Protein AF-A0A369RVW0-F1 (afdb_monomer)

Foldseek 3Di:
DCVLCVCCVPPDNCCVVDVDPSNVVVVVVVVVLLVVLLVVLVVVVVVCVVPDQDDPPDDDDPLSCCVRPVPDDSSVSSVVVSVCCVVCPPQVVVLVVLLVVQCVVPVVLVVVQVVLLCVQDPPPDDDDPVSVVSRLLSVLSSVLSCLQPPSDQKDKDFACAWDADPNDIDGHRDIDIDGSNQVCQDPVSDNPPSHRDSVVVSVPPDDDDD

Mean predicted aligned error: 9.25 Å

Solvent-accessible surface area (backbone atoms only — not comparable to full-atom values): 12677 Å² total; per-residue (Å²): 113,63,85,65,45,45,64,66,73,74,41,79,70,53,58,81,82,40,84,38,74,57,48,54,52,51,51,55,53,49,52,53,52,53,52,52,35,45,50,56,49,49,56,52,55,57,59,50,72,80,48,81,84,82,58,93,84,62,88,68,57,70,69,60,45,46,71,76,69,59,84,62,53,73,71,55,48,31,51,52,51,48,53,49,52,66,60,48,49,66,48,50,51,50,51,50,51,49,30,53,57,51,34,71,75,34,58,72,60,38,53,51,43,51,52,52,52,60,73,74,45,58,94,92,59,80,86,50,74,66,55,58,71,71,33,62,63,57,53,16,40,49,51,40,29,41,58,79,56,46,82,65,46,63,47,76,47,61,34,87,50,71,44,74,58,97,88,41,83,40,57,48,72,43,74,47,76,47,58,52,68,60,72,57,41,50,102,78,72,44,72,64,69,101,62,91,55,34,78,61,52,63,66,70,58,89,77,70,84,131

Structure (mmCIF, N/CA/C/O backbone):
data_AF-A0A369RVW0-F1
#
_entry.id   AF-A0A369RVW0-F1
#
loop_
_atom_site.group_PDB
_atom_site.id
_atom_site.type_symbol
_atom_site.label_atom_id
_atom_site.label_alt_id
_atom_site.label_comp_id
_atom_site.label_asym_id
_atom_site.label_entity_id
_atom_site.label_seq_id
_atom_site.pdbx_PDB_ins_code
_atom_site.Cartn_x
_atom_site.Cartn_y
_atom_site.Cartn_z
_atom_site.occupancy
_atom_site.B_iso_or_equiv
_atom_site.auth_seq_id
_atom_site.auth_comp_id
_atom_site.auth_asym_id
_atom_site.auth_atom_id
_atom_site.pdbx_PDB_model_num
ATOM 1 N N . MET A 1 1 ? -2.781 11.887 -12.275 1.00 52.91 1 MET A N 1
ATOM 2 C CA . MET A 1 1 ? -2.144 10.840 -13.113 1.00 52.91 1 MET A CA 1
ATOM 3 C C . MET A 1 1 ? -3.022 10.413 -14.298 1.00 52.91 1 MET A C 1
ATOM 5 O O . MET A 1 1 ? -2.560 10.533 -15.427 1.00 52.91 1 MET A O 1
ATOM 9 N N . MET A 1 2 ? -4.282 9.996 -14.081 1.00 58.28 2 MET A N 1
ATOM 10 C CA . MET A 1 2 ? -5.170 9.480 -15.146 1.00 58.28 2 MET A CA 1
ATOM 11 C C . MET A 1 2 ? -5.420 10.434 -16.324 1.00 58.28 2 MET A C 1
ATOM 13 O O . MET A 1 2 ? -5.457 9.975 -17.457 1.00 58.28 2 MET A O 1
ATOM 17 N N . GLU A 1 3 ? -5.547 11.745 -16.111 1.00 66.31 3 GLU A N 1
ATOM 18 C CA . GLU A 1 3 ? -5.761 12.687 -17.226 1.00 66.31 3 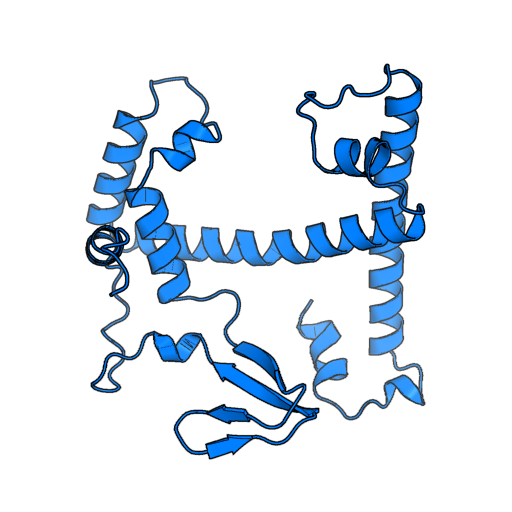GLU A CA 1
ATOM 19 C C . GLU A 1 3 ? -4.581 12.740 -18.209 1.00 66.31 3 GLU A C 1
ATOM 21 O O . GLU A 1 3 ? -4.771 12.941 -19.406 1.00 66.31 3 GLU A O 1
ATOM 26 N N . MET A 1 4 ? -3.354 12.535 -17.720 1.00 67.44 4 MET A N 1
ATOM 27 C CA . MET A 1 4 ? -2.153 12.555 -18.560 1.00 67.44 4 MET A CA 1
ATOM 28 C C . MET A 1 4 ? -1.912 11.224 -19.266 1.00 67.44 4 MET A C 1
ATOM 30 O O . MET A 1 4 ? -1.397 11.210 -20.383 1.00 67.44 4 MET A O 1
ATOM 34 N N . THR A 1 5 ? -2.266 10.114 -18.617 1.00 75.88 5 THR A N 1
ATOM 35 C CA . THR A 1 5 ? -2.017 8.766 -19.132 1.00 75.88 5 THR A CA 1
ATOM 36 C C . THR A 1 5 ? -3.175 8.225 -19.967 1.00 75.88 5 THR A C 1
ATOM 38 O O . THR A 1 5 ? -2.941 7.426 -20.868 1.00 75.88 5 THR A O 1
ATOM 41 N N . SER A 1 6 ? -4.409 8.687 -19.745 1.00 78.06 6 SER A N 1
ATOM 42 C CA . SER A 1 6 ? -5.600 8.229 -20.473 1.00 78.06 6 SER A CA 1
ATOM 43 C C . SER A 1 6 ? -5.456 8.335 -22.000 1.00 78.06 6 SER A C 1
ATOM 45 O O . SER A 1 6 ? -5.679 7.326 -22.670 1.00 78.06 6 SER A O 1
ATOM 47 N N . PRO A 1 7 ? -4.967 9.450 -22.587 1.00 79.00 7 PRO A N 1
ATOM 48 C CA . PRO A 1 7 ? -4.735 9.516 -24.031 1.00 79.00 7 PRO A CA 1
ATOM 49 C C . PRO A 1 7 ? -3.705 8.498 -24.542 1.00 79.00 7 PRO A C 1
ATOM 51 O O . PRO A 1 7 ? -3.802 8.076 -25.688 1.00 79.00 7 PRO A O 1
ATOM 54 N N . LEU A 1 8 ? -2.732 8.090 -23.718 1.00 82.81 8 LEU A N 1
ATOM 55 C CA . LEU A 1 8 ? -1.734 7.080 -24.094 1.00 82.81 8 LEU A CA 1
ATOM 56 C C . LEU A 1 8 ? -2.317 5.660 -24.099 1.00 82.81 8 LEU A C 1
ATOM 58 O O . LEU A 1 8 ? -1.876 4.836 -24.893 1.00 82.81 8 LEU A O 1
ATOM 62 N N . PHE A 1 9 ? -3.294 5.382 -23.230 1.00 76.75 9 PHE A N 1
ATOM 63 C CA . PHE A 1 9 ? -3.932 4.067 -23.117 1.00 76.75 9 PHE A CA 1
ATOM 64 C C . PHE A 1 9 ? -5.164 3.897 -24.016 1.00 76.75 9 PHE A C 1
ATOM 66 O O . PHE A 1 9 ? -5.461 2.780 -24.431 1.00 76.75 9 PHE A O 1
ATOM 73 N N . MET A 1 10 ? -5.894 4.981 -24.293 1.00 79.75 10 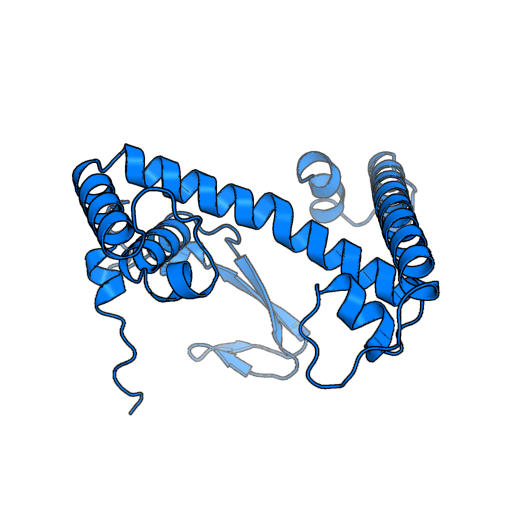MET A N 1
ATOM 74 C CA . MET A 1 10 ? -7.175 4.939 -25.009 1.00 79.75 10 MET A CA 1
ATOM 75 C C . MET A 1 10 ? -7.040 5.189 -26.513 1.00 79.75 10 MET A C 1
ATOM 77 O O . MET A 1 10 ? -7.877 4.727 -27.286 1.00 79.75 10 MET A O 1
ATOM 81 N N . LEU A 1 11 ? -6.019 5.934 -26.942 1.00 80.12 11 LEU A N 1
ATOM 82 C CA . LEU A 1 11 ? -5.761 6.160 -28.362 1.00 80.12 11 LEU A CA 1
ATOM 83 C C . LEU A 1 11 ? -4.872 5.043 -28.923 1.00 80.12 11 LEU A C 1
ATOM 85 O O . LEU A 1 11 ? -4.088 4.448 -28.177 1.00 80.12 11 LEU A O 1
ATOM 89 N N . PRO A 1 12 ? -4.924 4.782 -30.244 1.00 84.31 12 PRO A N 1
ATOM 90 C CA . PRO A 1 12 ? -3.905 3.978 -30.906 1.00 84.31 12 PRO A CA 1
ATOM 91 C C . PRO A 1 12 ? -2.498 4.467 -30.524 1.00 84.31 12 PRO A C 1
ATOM 93 O O . PRO A 1 12 ? -2.325 5.663 -30.268 1.00 84.31 12 PRO A O 1
ATOM 96 N N . PRO A 1 13 ? -1.481 3.585 -30.486 1.00 84.25 13 PRO A N 1
ATOM 97 C CA . PRO A 1 13 ? -0.173 3.882 -29.903 1.00 84.25 13 PRO A CA 1
ATOM 98 C C . PRO A 1 13 ? 0.693 4.784 -30.804 1.00 84.25 13 PRO A C 1
ATOM 100 O O . PRO A 1 13 ? 1.831 4.457 -31.135 1.00 84.25 13 PRO A O 1
ATOM 103 N N . TYR A 1 14 ? 0.173 5.952 -31.191 1.00 83.88 14 TYR A N 1
ATOM 104 C CA . TYR A 1 14 ? 0.837 6.960 -32.016 1.00 83.88 14 TYR A CA 1
ATOM 105 C C . TYR A 1 14 ? 2.157 7.423 -31.406 1.00 83.88 14 TYR A C 1
ATOM 107 O O . TYR A 1 14 ? 3.077 7.769 -32.140 1.00 83.88 14 TYR A O 1
ATOM 115 N N . TYR A 1 15 ? 2.277 7.370 -30.074 1.00 83.56 15 TYR A N 1
ATOM 116 C CA . TYR A 1 15 ? 3.511 7.679 -29.354 1.00 83.56 15 TYR A CA 1
ATOM 117 C C . TYR A 1 15 ? 4.702 6.795 -29.767 1.00 83.56 15 TYR A C 1
ATOM 119 O O . TYR A 1 15 ? 5.844 7.220 -29.610 1.00 83.56 15 TYR A O 1
ATOM 127 N N . LYS A 1 16 ? 4.456 5.599 -30.332 1.00 84.56 16 LYS A N 1
ATOM 128 C CA . LYS A 1 16 ? 5.507 4.726 -30.882 1.00 84.56 16 LYS A CA 1
ATOM 129 C C . LYS A 1 16 ? 6.140 5.286 -32.157 1.00 84.56 16 LYS A C 1
ATOM 131 O O . LYS A 1 16 ? 7.295 4.991 -32.434 1.00 84.56 16 LYS A O 1
ATOM 136 N N . TYR A 1 17 ? 5.392 6.082 -32.918 1.00 87.62 17 TYR A N 1
ATOM 137 C CA . TYR A 1 17 ? 5.835 6.640 -34.199 1.00 87.62 17 TYR A CA 1
ATOM 138 C C . TYR A 1 17 ? 6.183 8.126 -34.092 1.00 87.62 17 TYR A C 1
ATOM 140 O O . TYR A 1 17 ? 7.099 8.605 -34.752 1.00 87.62 17 TYR A O 1
ATOM 148 N N . LEU A 1 18 ? 5.468 8.865 -33.242 1.00 87.25 18 LEU A N 1
ATOM 149 C CA . LEU A 1 18 ? 5.624 10.302 -33.060 1.00 87.25 18 LEU A CA 1
ATOM 150 C C . LEU A 1 18 ? 5.738 10.614 -31.572 1.00 87.25 18 LEU A C 1
ATOM 152 O O . LEU A 1 18 ? 4.855 10.267 -30.795 1.00 87.25 18 LEU A O 1
ATOM 156 N N . LYS A 1 19 ? 6.783 11.343 -31.163 1.00 85.50 19 LYS A N 1
ATOM 157 C CA . LYS A 1 19 ? 6.938 11.808 -29.773 1.00 85.50 19 LYS A CA 1
ATOM 158 C C . LYS A 1 19 ? 5.920 12.911 -29.460 1.00 85.50 19 LYS A C 1
ATOM 160 O O . LYS A 1 19 ? 6.255 14.098 -29.460 1.00 85.50 19 LYS A O 1
ATOM 165 N N . THR A 1 20 ? 4.673 12.511 -29.221 1.00 87.81 20 THR A N 1
ATOM 166 C CA . THR A 1 20 ? 3.560 13.403 -28.879 1.00 87.81 20 THR A CA 1
ATOM 167 C C . THR A 1 20 ? 3.867 14.206 -27.613 1.00 87.81 20 THR A C 1
ATOM 169 O O . THR A 1 20 ? 4.681 13.808 -26.776 1.00 87.81 20 THR A O 1
ATOM 172 N N . LYS A 1 21 ? 3.182 15.343 -27.434 1.00 87.81 21 LYS A N 1
ATOM 173 C CA . LYS A 1 21 ? 3.284 16.153 -26.207 1.00 87.81 21 LYS A CA 1
ATOM 174 C C . LYS A 1 21 ? 2.972 15.327 -24.950 1.00 87.81 21 LYS A C 1
ATOM 176 O O . LYS A 1 21 ? 3.662 15.474 -23.947 1.00 87.81 21 LYS A O 1
ATOM 181 N N . TYR A 1 22 ? 1.971 14.445 -25.023 1.00 87.19 22 TYR A N 1
ATOM 182 C CA . TYR A 1 22 ? 1.592 13.549 -23.926 1.00 87.19 22 TYR A CA 1
ATOM 183 C C . TYR A 1 22 ? 2.703 12.556 -23.582 1.00 87.19 22 TYR A C 1
ATOM 185 O O . TYR A 1 22 ? 3.026 12.404 -22.410 1.00 87.19 22 TYR A O 1
ATOM 193 N N . TRP A 1 23 ? 3.343 11.952 -24.590 1.00 88.81 23 TRP A N 1
ATOM 194 C CA . TRP A 1 23 ? 4.467 11.039 -24.378 1.00 88.81 23 TRP A CA 1
ATOM 195 C C . TRP A 1 23 ? 5.677 11.737 -23.752 1.00 88.81 23 TRP A C 1
ATOM 197 O O . TRP A 1 23 ? 6.208 11.267 -22.755 1.00 88.81 23 TRP A O 1
ATOM 207 N N . LYS A 1 24 ? 6.076 12.903 -24.281 1.00 90.25 24 LYS A N 1
ATOM 208 C CA . LYS A 1 24 ? 7.194 13.679 -23.715 1.00 90.25 24 LYS A CA 1
ATOM 209 C C . LYS A 1 24 ? 6.945 14.054 -22.255 1.00 90.25 24 LYS A C 1
ATOM 211 O O . LYS A 1 24 ? 7.845 13.936 -21.433 1.00 90.25 24 LYS A O 1
ATOM 216 N N . ARG A 1 25 ? 5.719 14.484 -21.936 1.00 89.50 25 ARG A N 1
ATOM 217 C CA . ARG A 1 25 ? 5.324 14.798 -20.560 1.00 89.50 25 ARG A CA 1
ATOM 218 C C . ARG A 1 25 ? 5.356 13.552 -19.678 1.00 89.50 25 ARG A C 1
ATOM 220 O O . ARG A 1 25 ? 5.864 13.635 -18.575 1.00 89.50 25 ARG A O 1
ATOM 227 N N . PHE A 1 26 ? 4.851 12.418 -20.159 1.00 89.06 26 PHE A N 1
ATOM 228 C CA . PHE A 1 26 ? 4.903 11.150 -19.434 1.00 89.06 26 PHE A CA 1
ATOM 229 C C . PHE A 1 26 ? 6.342 10.742 -19.099 1.00 89.06 26 PHE A C 1
ATOM 231 O O . PHE A 1 26 ? 6.623 10.520 -17.928 1.00 89.06 26 PHE A O 1
ATOM 238 N N . CYS A 1 27 ? 7.250 10.729 -20.083 1.00 90.50 27 CYS A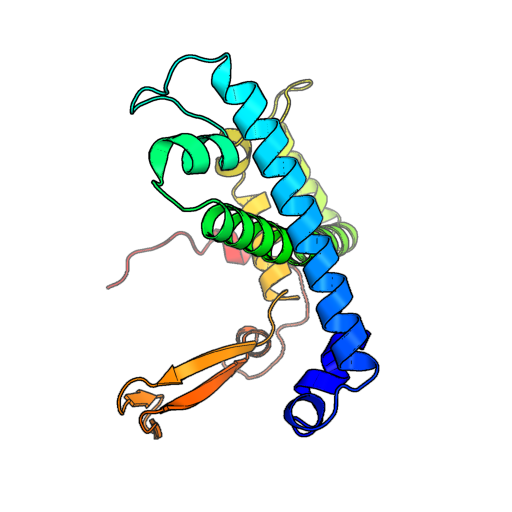 N 1
ATOM 239 C CA . CYS A 1 27 ? 8.667 10.428 -19.850 1.00 90.50 27 CYS A CA 1
ATOM 240 C C . CYS A 1 27 ? 9.283 11.379 -18.822 1.00 90.50 27 CYS A C 1
ATOM 242 O O . CYS A 1 27 ? 9.804 10.911 -17.826 1.00 90.50 27 CYS A O 1
ATOM 244 N N . SER A 1 28 ? 9.109 12.695 -18.988 1.00 93.38 28 SER A N 1
ATOM 245 C CA . SER A 1 28 ? 9.664 13.678 -18.049 1.00 93.38 28 SER A CA 1
ATOM 246 C C . SER A 1 28 ? 9.173 13.490 -16.609 1.00 93.38 28 SER A C 1
ATOM 248 O O . SER A 1 28 ? 9.929 13.741 -15.682 1.00 93.38 28 SER A O 1
ATOM 250 N N . GLN A 1 29 ? 7.923 13.065 -16.398 1.00 91.62 29 GLN A N 1
ATOM 251 C CA . GLN A 1 29 ? 7.417 12.787 -15.048 1.00 91.62 29 GLN A CA 1
ATOM 252 C C . GLN A 1 29 ? 8.026 11.510 -14.460 1.00 91.62 29 GLN A C 1
ATOM 254 O O . GLN A 1 29 ? 8.305 11.475 -13.266 1.00 91.62 29 GLN A O 1
ATOM 259 N N . TRP A 1 30 ? 8.238 10.483 -15.286 1.00 92.12 30 TRP A N 1
ATOM 260 C CA . TRP A 1 30 ? 8.962 9.284 -14.867 1.00 92.12 30 TRP A CA 1
ATOM 261 C C . TRP A 1 30 ? 10.420 9.591 -14.546 1.00 92.12 30 TRP A C 1
ATOM 263 O O . TRP A 1 30 ? 10.888 9.150 -13.505 1.00 92.12 30 TRP A O 1
ATOM 273 N N . ASP A 1 31 ? 11.098 10.388 -15.373 1.00 94.50 31 ASP A N 1
ATOM 274 C CA . ASP A 1 31 ? 12.479 10.814 -15.135 1.00 94.50 31 ASP A CA 1
ATOM 275 C C . ASP A 1 31 ? 12.592 11.484 -13.756 1.00 94.50 31 ASP A C 1
ATOM 277 O O . ASP A 1 31 ? 13.390 11.054 -12.932 1.00 94.50 31 ASP A O 1
ATOM 281 N N . THR A 1 32 ? 11.694 12.428 -13.438 1.00 94.31 32 THR A N 1
ATOM 282 C CA . THR A 1 32 ? 11.637 13.059 -12.108 1.00 94.31 32 THR A CA 1
ATOM 283 C C . THR A 1 32 ? 11.398 12.052 -10.977 1.00 94.31 32 THR A C 1
ATOM 285 O O . THR A 1 32 ? 12.018 12.160 -9.923 1.00 94.31 32 THR A O 1
ATOM 288 N N . MET A 1 33 ? 10.510 11.067 -11.159 1.00 93.38 33 MET A N 1
ATOM 289 C CA . ME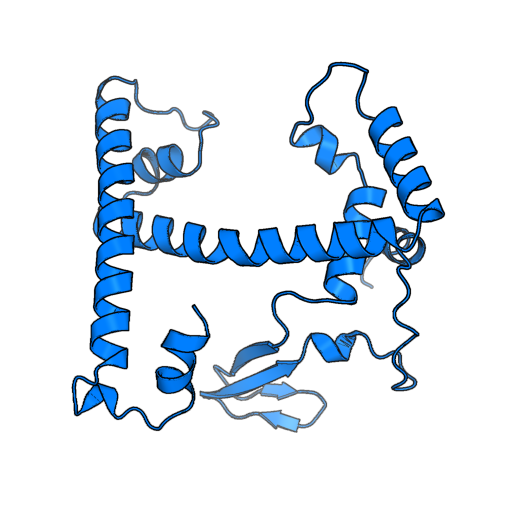T A 1 33 ? 10.280 10.033 -10.139 1.00 93.38 33 MET A CA 1
ATOM 290 C C . MET A 1 33 ? 11.542 9.204 -9.894 1.00 93.38 33 MET A C 1
ATOM 292 O O . MET A 1 33 ? 11.934 9.023 -8.746 1.00 93.38 33 MET A O 1
ATOM 296 N N . PHE A 1 34 ? 12.197 8.735 -10.958 1.00 94.62 34 PHE A N 1
ATOM 297 C CA . PHE A 1 34 ? 13.430 7.957 -10.851 1.00 94.62 34 PHE A CA 1
ATOM 298 C C . PHE A 1 34 ? 14.591 8.778 -10.275 1.00 94.62 34 PHE A C 1
ATOM 300 O O . PHE A 1 34 ? 15.395 8.225 -9.528 1.00 94.62 34 PHE A O 1
ATOM 307 N N . GLU A 1 35 ? 14.680 10.074 -10.579 1.00 95.62 35 GLU A N 1
ATOM 308 C CA . GLU A 1 35 ? 15.665 10.982 -9.980 1.00 95.62 35 GLU A CA 1
ATOM 309 C C . GLU A 1 35 ? 15.482 11.082 -8.461 1.00 95.62 35 GLU A C 1
ATOM 311 O O . GLU A 1 35 ? 16.440 10.856 -7.722 1.00 95.62 35 GLU A O 1
ATOM 316 N N . ILE A 1 36 ? 14.249 11.312 -7.994 1.00 94.62 36 ILE A N 1
ATOM 317 C CA . ILE A 1 36 ? 13.920 11.361 -6.559 1.00 94.62 36 ILE A CA 1
ATOM 318 C C . ILE A 1 36 ? 14.221 10.018 -5.883 1.00 94.62 36 ILE A C 1
ATOM 320 O O . ILE A 1 36 ? 14.813 9.977 -4.807 1.00 94.62 36 ILE A O 1
ATOM 324 N N . GLY A 1 37 ? 13.844 8.900 -6.509 1.00 94.81 37 GLY A N 1
ATOM 325 C CA . GLY A 1 37 ? 14.131 7.571 -5.966 1.00 94.81 37 GLY A CA 1
ATOM 326 C C . GLY A 1 37 ? 15.632 7.297 -5.839 1.00 94.81 37 GLY A C 1
ATOM 327 O O . GLY A 1 37 ? 16.073 6.759 -4.823 1.00 94.81 37 GLY A O 1
ATOM 328 N N . MET A 1 38 ? 16.438 7.733 -6.818 1.00 95.00 38 MET A N 1
ATOM 329 C CA . MET A 1 38 ? 17.899 7.645 -6.729 1.00 95.00 38 MET A CA 1
ATOM 330 C C . MET A 1 38 ? 18.472 8.503 -5.603 1.00 95.00 38 MET A C 1
ATOM 332 O O . MET A 1 38 ? 19.426 8.071 -4.961 1.00 95.00 38 MET A O 1
ATOM 336 N N . GLU A 1 39 ? 17.946 9.708 -5.387 1.00 95.38 39 GLU A N 1
ATOM 337 C CA . GLU A 1 39 ? 18.382 10.596 -4.304 1.00 95.38 39 GLU A CA 1
ATOM 338 C C . GLU A 1 39 ? 18.166 9.929 -2.940 1.00 95.38 39 GLU A C 1
ATOM 340 O O . GLU A 1 39 ? 19.128 9.743 -2.198 1.00 95.38 39 GLU A O 1
ATOM 345 N N . ILE A 1 40 ? 16.957 9.416 -2.689 1.00 94.56 40 ILE A N 1
ATOM 346 C CA . ILE A 1 40 ? 16.609 8.691 -1.455 1.00 94.56 40 ILE A CA 1
ATOM 347 C C . ILE A 1 40 ? 17.520 7.472 -1.239 1.00 94.56 40 ILE A C 1
ATOM 349 O O . ILE A 1 40 ? 17.986 7.217 -0.127 1.00 94.56 40 ILE A O 1
ATOM 353 N N . ILE A 1 41 ? 17.785 6.697 -2.297 1.00 94.44 41 ILE A N 1
ATOM 354 C CA . ILE A 1 41 ? 18.665 5.523 -2.209 1.00 94.44 41 ILE A CA 1
ATOM 355 C C . ILE A 1 41 ? 20.092 5.934 -1.860 1.00 94.44 41 ILE A C 1
ATOM 357 O O . ILE A 1 41 ? 20.709 5.289 -1.017 1.00 94.44 41 ILE A O 1
ATOM 361 N N . ARG A 1 42 ? 20.619 6.990 -2.489 1.00 94.31 42 ARG A N 1
ATOM 362 C CA . ARG A 1 42 ? 21.983 7.471 -2.237 1.00 94.31 42 ARG A CA 1
ATOM 363 C C . ARG A 1 42 ? 22.145 7.967 -0.809 1.00 94.31 42 ARG A C 1
ATOM 365 O O . ARG A 1 42 ? 23.088 7.543 -0.149 1.00 94.31 42 ARG A O 1
ATOM 372 N N . GLU A 1 43 ? 21.211 8.786 -0.329 1.00 93.88 43 GLU A N 1
ATOM 373 C CA . GLU A 1 43 ? 21.195 9.257 1.059 1.00 93.88 43 GLU A CA 1
ATOM 374 C C . GLU A 1 43 ? 21.213 8.071 2.027 1.00 93.88 43 GLU A C 1
ATOM 376 O O . GLU A 1 43 ? 22.079 7.978 2.899 1.00 93.88 43 GLU A O 1
ATOM 381 N N . ARG A 1 44 ? 20.335 7.083 1.809 1.00 93.06 44 ARG A N 1
ATOM 382 C CA . ARG A 1 44 ? 20.291 5.896 2.666 1.00 93.06 44 ARG A CA 1
ATOM 383 C C . ARG A 1 44 ? 21.567 5.056 2.568 1.00 93.06 44 ARG A C 1
ATOM 385 O O . ARG A 1 44 ? 22.068 4.591 3.586 1.00 93.06 44 ARG A O 1
ATOM 392 N N . GLN A 1 45 ? 22.127 4.852 1.378 1.00 92.00 45 GLN A N 1
ATOM 393 C CA . GLN A 1 45 ? 23.398 4.137 1.210 1.00 92.00 45 GLN A CA 1
ATOM 394 C C . GLN A 1 45 ? 24.550 4.843 1.939 1.00 92.00 45 GLN A C 1
ATOM 396 O O . GLN A 1 45 ? 25.426 4.173 2.486 1.00 92.00 45 GLN A O 1
ATOM 401 N N . GLU A 1 46 ? 24.569 6.175 1.957 1.00 92.81 46 GLU A N 1
ATOM 402 C CA . GLU A 1 46 ? 25.566 6.956 2.690 1.00 92.81 46 GLU A CA 1
ATOM 403 C C . GLU A 1 46 ? 25.426 6.799 4.204 1.00 92.81 46 GLU A C 1
ATOM 405 O O . GLU A 1 46 ? 26.428 6.533 4.870 1.00 92.81 46 GLU A O 1
ATOM 410 N N . GLU A 1 47 ? 24.205 6.857 4.738 1.00 90.94 47 GLU A N 1
ATOM 411 C CA . GLU A 1 47 ? 23.926 6.587 6.155 1.00 90.94 47 GLU A CA 1
ATOM 412 C C . GLU A 1 47 ? 24.413 5.187 6.562 1.00 90.94 47 GLU A C 1
ATOM 414 O O . GLU A 1 47 ? 25.106 5.017 7.572 1.00 90.94 47 GLU A O 1
ATOM 419 N N . LEU A 1 48 ? 24.121 4.180 5.733 1.00 90.44 48 LEU A N 1
ATOM 420 C CA . LEU A 1 48 ? 24.453 2.783 6.009 1.00 90.44 48 LEU A CA 1
ATOM 421 C C . LEU A 1 48 ? 25.960 2.487 5.992 1.00 90.44 48 LEU A C 1
ATOM 423 O O . LEU A 1 48 ? 26.381 1.548 6.661 1.00 90.44 48 LEU A O 1
ATOM 427 N N . LYS A 1 49 ? 26.796 3.289 5.314 1.00 88.75 49 LYS A N 1
ATOM 428 C CA . LYS A 1 49 ? 28.269 3.125 5.359 1.00 88.75 49 LYS A CA 1
ATOM 429 C C . LYS A 1 49 ? 28.842 3.306 6.766 1.00 88.75 49 LYS A C 1
ATOM 431 O O . LYS A 1 49 ? 29.915 2.782 7.055 1.00 88.75 49 LYS A O 1
ATOM 436 N N . SER A 1 50 ? 28.160 4.078 7.613 1.00 86.81 50 SER A N 1
ATOM 437 C CA . SER A 1 50 ? 28.582 4.353 8.992 1.00 86.81 50 SER A CA 1
ATOM 438 C C . SER A 1 50 ? 28.081 3.317 10.005 1.00 86.81 50 SER A C 1
ATOM 440 O O . SER A 1 50 ? 28.505 3.331 11.162 1.00 86.81 50 SER A O 1
ATOM 442 N N . LEU A 1 51 ? 27.199 2.409 9.578 1.00 84.31 51 LEU A N 1
ATOM 443 C CA . LEU A 1 51 ? 26.540 1.425 10.426 1.00 84.31 51 LEU A CA 1
ATOM 444 C C . LEU A 1 51 ? 27.124 0.020 10.206 1.00 84.31 51 LEU A C 1
ATOM 446 O O . LEU A 1 51 ? 27.633 -0.286 9.126 1.00 84.31 51 LEU A O 1
ATOM 450 N N . PRO A 1 52 ? 27.079 -0.856 11.225 1.00 83.62 52 PRO A N 1
ATOM 451 C CA . PRO A 1 52 ? 27.487 -2.243 11.057 1.00 83.62 52 PRO A CA 1
ATOM 452 C C . PRO A 1 52 ? 26.564 -2.968 10.069 1.00 83.62 52 PRO A C 1
ATOM 454 O O . PRO A 1 52 ? 25.382 -2.643 9.945 1.00 83.62 52 PRO A O 1
ATOM 457 N N . ALA A 1 53 ? 27.108 -3.985 9.400 1.00 82.69 53 ALA A N 1
ATOM 458 C CA . ALA A 1 53 ? 26.316 -4.880 8.565 1.00 82.69 53 ALA A CA 1
ATOM 459 C C . ALA A 1 53 ? 25.225 -5.569 9.396 1.00 82.69 53 ALA A C 1
ATOM 461 O O . ALA A 1 53 ? 25.470 -5.977 10.538 1.00 82.69 53 ALA A O 1
ATOM 462 N N . LEU A 1 54 ? 24.038 -5.714 8.808 1.00 84.12 54 LEU A N 1
ATOM 463 C CA . LEU A 1 54 ? 22.912 -6.371 9.462 1.00 84.12 54 LEU A CA 1
ATOM 464 C C . LEU A 1 54 ? 23.179 -7.852 9.706 1.00 84.12 54 LEU A C 1
ATOM 466 O O . LEU A 1 54 ? 23.712 -8.565 8.853 1.00 84.12 54 LEU A O 1
ATOM 470 N N . LYS A 1 55 ? 22.725 -8.325 10.862 1.00 84.06 55 LYS A N 1
ATOM 471 C CA . LYS A 1 55 ? 22.579 -9.750 11.156 1.00 84.06 55 LYS A CA 1
ATOM 472 C C . LYS A 1 55 ? 21.281 -10.268 10.547 1.00 84.06 55 LYS A C 1
ATOM 474 O O . LYS A 1 55 ? 20.387 -9.496 10.203 1.00 84.06 55 LYS A O 1
ATOM 479 N N . GLU A 1 56 ? 21.170 -11.584 10.418 1.00 75.50 56 GLU A N 1
ATOM 480 C CA . GLU A 1 56 ? 20.016 -12.246 9.793 1.00 75.50 56 GLU A CA 1
ATOM 481 C C . GLU A 1 56 ? 18.693 -11.952 10.531 1.00 75.50 56 GLU A C 1
ATOM 483 O O . GLU A 1 56 ? 17.674 -11.715 9.889 1.00 75.50 56 GLU A O 1
ATOM 488 N N . ASP A 1 57 ? 18.735 -11.828 11.862 1.00 81.88 57 ASP A N 1
ATOM 489 C CA . ASP A 1 57 ? 17.555 -11.586 12.709 1.00 81.88 57 ASP A CA 1
ATOM 490 C C . ASP A 1 57 ? 17.187 -10.101 12.895 1.00 81.88 57 ASP A C 1
ATOM 492 O O . ASP A 1 57 ? 16.185 -9.781 13.544 1.00 81.88 57 ASP A O 1
ATOM 496 N N . ASP A 1 58 ? 17.979 -9.172 12.348 1.00 85.06 58 ASP A N 1
ATOM 497 C CA . ASP A 1 58 ? 17.727 -7.744 12.538 1.00 85.06 58 ASP A CA 1
ATOM 498 C C . ASP A 1 58 ? 16.460 -7.320 11.777 1.00 85.06 58 ASP A C 1
ATOM 500 O O . ASP A 1 58 ? 16.340 -7.514 10.561 1.00 85.06 58 ASP A O 1
ATOM 504 N N . LYS A 1 59 ? 15.510 -6.713 12.500 1.00 84.62 59 LYS A N 1
ATOM 505 C CA . LYS A 1 59 ? 14.311 -6.091 11.925 1.00 84.62 59 LYS A CA 1
ATOM 506 C C . LYS A 1 59 ? 14.616 -4.639 11.580 1.00 84.62 59 LYS A C 1
ATOM 508 O O . LYS A 1 59 ? 14.809 -3.819 12.473 1.00 84.62 59 LYS A O 1
ATOM 513 N N . VAL A 1 60 ? 14.620 -4.330 10.291 1.00 89.00 60 VAL A N 1
ATOM 514 C CA . VAL A 1 60 ? 14.877 -2.989 9.755 1.00 89.00 60 VAL A CA 1
ATOM 515 C C . VAL A 1 60 ? 13.760 -2.551 8.819 1.00 89.00 60 VAL A C 1
ATOM 517 O O . VAL A 1 60 ? 12.880 -3.338 8.468 1.00 89.00 60 VAL A O 1
ATOM 520 N N . ASP A 1 61 ? 13.779 -1.280 8.425 1.00 89.69 61 ASP A N 1
ATOM 521 C CA . ASP A 1 61 ? 12.880 -0.793 7.389 1.00 89.69 61 ASP A CA 1
ATOM 522 C C . ASP A 1 61 ? 13.170 -1.451 6.031 1.00 89.69 61 ASP A C 1
ATOM 524 O O . ASP A 1 61 ? 14.271 -1.936 5.760 1.00 89.69 61 ASP A O 1
ATOM 528 N N . PHE A 1 62 ? 12.158 -1.433 5.164 1.00 90.31 62 PHE A N 1
ATOM 529 C CA . PHE A 1 62 ? 12.197 -2.078 3.856 1.00 90.31 62 PHE A CA 1
ATOM 530 C C . PHE A 1 62 ? 13.382 -1.630 2.991 1.00 90.31 62 PHE A C 1
ATOM 532 O O . PHE A 1 62 ? 14.013 -2.470 2.359 1.00 90.31 62 PHE A O 1
ATOM 539 N N . LEU A 1 63 ? 13.694 -0.328 2.954 1.00 91.50 63 LEU A N 1
ATOM 540 C CA . LEU A 1 63 ? 14.751 0.195 2.087 1.00 91.50 63 LEU A CA 1
ATOM 541 C C . LEU A 1 63 ? 16.128 -0.281 2.565 1.00 91.50 63 LEU A C 1
ATOM 543 O O . LEU A 1 63 ? 16.957 -0.712 1.765 1.00 91.50 63 LEU A O 1
ATOM 547 N N . THR A 1 64 ? 16.348 -0.254 3.876 1.00 91.69 64 THR A N 1
ATOM 548 C CA . THR A 1 64 ? 17.570 -0.772 4.494 1.00 91.69 64 THR A CA 1
ATOM 549 C C . THR A 1 64 ? 17.737 -2.276 4.251 1.00 91.69 64 THR A C 1
ATOM 551 O O . THR A 1 64 ? 18.833 -2.721 3.897 1.00 91.69 64 THR A O 1
ATOM 554 N N . ASP A 1 65 ? 16.653 -3.048 4.376 1.00 90.38 65 ASP A N 1
ATOM 555 C CA . ASP A 1 65 ? 16.645 -4.492 4.118 1.00 90.38 65 ASP A CA 1
ATOM 556 C C . ASP A 1 65 ? 17.067 -4.812 2.678 1.00 90.38 65 ASP A C 1
ATOM 558 O O . ASP A 1 65 ? 18.005 -5.582 2.452 1.00 90.38 65 ASP A O 1
ATOM 562 N N . ILE A 1 66 ? 16.443 -4.159 1.690 1.00 91.31 66 ILE A N 1
ATOM 563 C CA . ILE A 1 66 ? 16.769 -4.414 0.284 1.00 91.31 66 ILE A CA 1
ATOM 564 C C . ILE A 1 66 ? 18.188 -3.950 -0.061 1.00 91.31 66 ILE A C 1
ATOM 566 O O . ILE A 1 66 ? 18.889 -4.671 -0.769 1.00 91.31 66 ILE A O 1
ATOM 570 N N . ILE A 1 67 ? 18.668 -2.818 0.461 1.00 91.12 67 ILE A N 1
ATOM 571 C CA . ILE A 1 67 ? 20.027 -2.340 0.162 1.00 91.12 67 ILE A CA 1
ATOM 572 C C . ILE A 1 67 ? 21.081 -3.338 0.655 1.00 91.12 67 ILE A C 1
ATOM 574 O O . ILE A 1 67 ? 22.026 -3.628 -0.075 1.00 91.12 67 ILE A O 1
ATOM 578 N N . GLN A 1 68 ? 20.928 -3.879 1.868 1.00 87.75 68 GLN A N 1
ATOM 579 C CA . GLN A 1 68 ? 21.952 -4.750 2.451 1.00 87.75 68 GLN A CA 1
ATOM 580 C C . GLN A 1 68 ? 21.811 -6.229 2.070 1.00 87.75 68 GLN A C 1
ATOM 582 O O . GLN A 1 68 ? 22.823 -6.922 1.992 1.00 87.75 68 GLN A O 1
ATOM 587 N N . ARG A 1 69 ? 20.587 -6.733 1.848 1.00 87.19 69 ARG A N 1
ATOM 588 C CA . ARG A 1 69 ? 20.339 -8.180 1.687 1.00 87.19 69 ARG A CA 1
ATOM 589 C C . ARG A 1 69 ? 19.993 -8.619 0.264 1.00 87.19 69 ARG A C 1
ATOM 591 O O . ARG A 1 69 ? 20.188 -9.786 -0.065 1.00 87.19 69 ARG A O 1
ATOM 598 N N . SER A 1 70 ? 19.476 -7.737 -0.597 1.00 79.44 70 SER A N 1
ATOM 599 C CA . SER A 1 70 ? 18.842 -8.1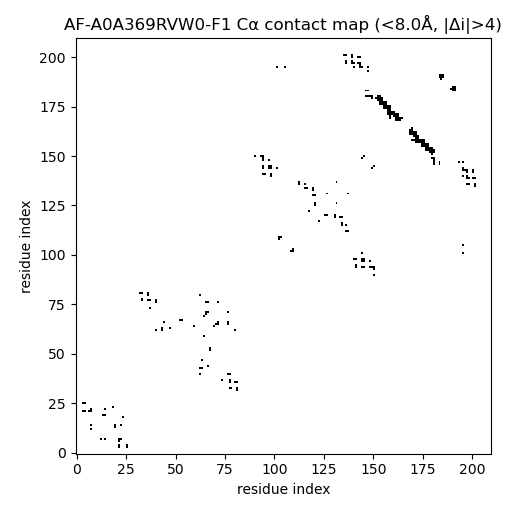81 -1.854 1.00 79.44 70 SER A CA 1
ATOM 600 C C . SER A 1 70 ? 19.775 -8.307 -3.071 1.00 79.44 70 SER A C 1
ATOM 602 O O . SER A 1 70 ? 19.319 -8.751 -4.125 1.00 79.44 70 SER A O 1
ATOM 604 N N . ASN A 1 71 ? 21.074 -7.981 -2.946 1.00 85.12 71 ASN A N 1
ATOM 605 C CA . ASN A 1 71 ? 22.068 -8.023 -4.039 1.00 85.12 71 ASN A CA 1
ATOM 606 C C . ASN A 1 71 ? 21.534 -7.447 -5.373 1.00 85.12 71 ASN A C 1
ATOM 608 O O . ASN A 1 71 ? 21.797 -7.973 -6.459 1.00 85.12 71 ASN A O 1
ATOM 612 N N . LEU A 1 72 ? 20.733 -6.382 -5.294 1.00 90.06 72 LEU A N 1
ATOM 613 C CA . LEU A 1 72 ? 20.153 -5.702 -6.448 1.00 90.06 72 LEU A CA 1
ATOM 614 C C . LEU A 1 72 ? 21.106 -4.618 -6.965 1.00 90.06 72 LEU A C 1
ATOM 616 O O . LEU A 1 72 ? 21.827 -3.992 -6.194 1.00 90.06 72 LEU A O 1
ATOM 620 N N . SER A 1 73 ? 21.088 -4.372 -8.278 1.00 92.75 73 SER A N 1
ATOM 621 C CA . SER A 1 73 ? 21.729 -3.180 -8.840 1.00 92.75 73 SER A CA 1
ATOM 622 C C . SER A 1 73 ? 20.982 -1.918 -8.406 1.00 92.75 73 SER A C 1
ATOM 624 O O . SER A 1 73 ? 19.776 -1.973 -8.161 1.00 92.75 73 SER A O 1
ATOM 626 N N . ASP A 1 74 ? 21.664 -0.771 -8.397 1.00 90.50 74 ASP A N 1
ATOM 627 C CA . ASP A 1 74 ? 21.049 0.525 -8.073 1.00 90.50 74 ASP A CA 1
ATOM 628 C C . ASP A 1 74 ? 19.802 0.816 -8.930 1.00 90.50 74 ASP A C 1
ATOM 630 O O . ASP A 1 74 ? 18.784 1.280 -8.424 1.00 90.50 74 ASP A O 1
ATOM 634 N N . GLU A 1 75 ? 19.832 0.461 -10.219 1.00 91.56 75 GLU A N 1
ATOM 635 C CA . GLU A 1 75 ? 18.682 0.591 -11.125 1.00 91.56 75 GLU A CA 1
ATOM 636 C C . GLU A 1 75 ? 17.480 -0.255 -10.670 1.00 91.56 75 GLU A C 1
ATOM 638 O O . GLU A 1 75 ? 16.337 0.211 -10.682 1.00 91.56 75 GLU A O 1
ATOM 643 N N . ARG A 1 76 ? 17.723 -1.500 -10.239 1.00 93.12 76 ARG A N 1
ATOM 644 C CA . ARG A 1 76 ? 16.660 -2.392 -9.757 1.00 93.12 76 ARG A CA 1
ATOM 645 C C . ARG A 1 76 ? 16.152 -1.977 -8.383 1.00 93.12 76 ARG A C 1
ATOM 647 O O . ARG A 1 76 ? 14.948 -2.084 -8.152 1.00 93.12 76 ARG A O 1
ATOM 654 N N . LEU A 1 77 ? 17.026 -1.491 -7.501 1.00 93.94 77 LEU A N 1
ATOM 655 C CA . LEU A 1 77 ? 16.634 -0.898 -6.220 1.00 93.94 77 LEU A CA 1
ATOM 656 C C . LEU A 1 77 ? 15.701 0.291 -6.452 1.00 93.94 77 LEU A C 1
ATOM 658 O O . LEU A 1 77 ? 14.609 0.328 -5.888 1.00 93.94 77 LEU A O 1
ATOM 662 N N . ASN A 1 78 ? 16.083 1.203 -7.348 1.00 94.44 78 ASN A N 1
ATOM 663 C CA . ASN A 1 78 ? 15.281 2.376 -7.674 1.00 94.44 78 ASN A CA 1
ATOM 664 C C . ASN A 1 78 ? 13.938 2.003 -8.300 1.00 94.44 78 ASN A C 1
ATOM 666 O O . ASN A 1 78 ? 12.893 2.460 -7.848 1.00 94.44 78 ASN A O 1
ATOM 670 N N . THR A 1 79 ? 13.940 1.092 -9.275 1.00 94.12 79 THR A N 1
ATOM 671 C CA . THR A 1 79 ? 12.695 0.594 -9.877 1.00 94.12 79 THR A CA 1
ATOM 672 C C . THR A 1 79 ? 11.769 -0.012 -8.820 1.00 94.12 79 THR A C 1
ATOM 674 O O . THR A 1 79 ? 10.592 0.331 -8.776 1.00 94.12 79 THR A O 1
ATOM 677 N N . THR A 1 80 ? 12.303 -0.837 -7.914 1.00 93.62 80 THR A N 1
ATOM 678 C CA . THR A 1 80 ? 11.524 -1.462 -6.832 1.00 93.62 80 THR A CA 1
ATOM 679 C C . THR A 1 80 ? 10.939 -0.418 -5.875 1.00 93.62 80 THR A C 1
ATOM 681 O O . THR A 1 80 ? 9.770 -0.506 -5.499 1.00 93.62 80 THR A O 1
ATOM 684 N N . LEU A 1 81 ? 11.729 0.593 -5.498 1.00 93.00 81 LEU A N 1
ATOM 685 C CA . LEU A 1 81 ? 11.286 1.684 -4.631 1.00 93.00 81 LEU A CA 1
ATOM 686 C C . LEU A 1 81 ? 10.157 2.495 -5.282 1.00 93.00 81 LEU A C 1
ATOM 688 O O . LEU A 1 81 ? 9.117 2.720 -4.661 1.00 93.00 81 LEU A O 1
ATOM 692 N N . ILE A 1 82 ? 10.331 2.893 -6.543 1.00 93.38 82 ILE A N 1
ATOM 693 C CA . ILE A 1 82 ? 9.335 3.677 -7.279 1.00 93.38 82 ILE A CA 1
ATOM 694 C C . ILE A 1 82 ? 8.051 2.877 -7.510 1.00 93.38 82 ILE A C 1
ATOM 696 O O . ILE A 1 82 ? 6.962 3.417 -7.315 1.00 93.38 82 ILE A O 1
ATOM 700 N N . GLU A 1 83 ? 8.144 1.591 -7.853 1.00 91.62 83 GLU A N 1
ATOM 701 C CA . GLU A 1 83 ? 6.974 0.714 -7.975 1.00 91.62 83 GLU A CA 1
ATOM 702 C C . GLU A 1 83 ? 6.185 0.625 -6.663 1.00 91.62 83 GLU A C 1
ATOM 704 O O . GLU A 1 83 ? 4.955 0.737 -6.675 1.00 91.62 83 GLU A O 1
ATOM 709 N N . LEU A 1 84 ? 6.877 0.492 -5.525 1.00 92.12 84 LEU A N 1
ATOM 710 C CA . LEU A 1 84 ? 6.244 0.481 -4.209 1.00 92.12 84 LEU A CA 1
ATOM 711 C C . LEU A 1 84 ? 5.543 1.814 -3.909 1.00 92.12 84 LEU A C 1
ATOM 713 O O . LEU A 1 84 ? 4.380 1.817 -3.500 1.00 92.12 84 LEU A O 1
ATOM 717 N N . MET A 1 85 ? 6.212 2.948 -4.141 1.00 90.12 85 MET A N 1
ATOM 718 C CA . MET A 1 85 ? 5.649 4.281 -3.886 1.00 90.12 85 MET A CA 1
ATOM 719 C C . MET A 1 85 ? 4.413 4.561 -4.748 1.00 90.12 85 MET A C 1
ATOM 721 O O . MET A 1 85 ? 3.385 5.018 -4.238 1.00 90.12 85 MET A O 1
ATOM 725 N N . LEU A 1 86 ? 4.488 4.242 -6.044 1.00 89.00 86 LEU A N 1
ATOM 726 C CA . LEU A 1 86 ? 3.370 4.376 -6.978 1.00 89.00 86 LEU A CA 1
ATOM 727 C C . LEU A 1 86 ? 2.196 3.479 -6.584 1.00 89.00 86 LEU A C 1
ATOM 729 O O . LEU A 1 86 ? 1.041 3.900 -6.650 1.00 89.00 86 LEU A O 1
ATOM 733 N N . GLY A 1 87 ? 2.488 2.248 -6.162 1.00 89.56 87 GLY A N 1
ATOM 734 C CA . GLY A 1 87 ? 1.479 1.289 -5.737 1.00 89.56 87 GLY A CA 1
ATOM 735 C C . GLY A 1 87 ? 0.794 1.665 -4.425 1.00 89.56 87 GLY A C 1
ATOM 736 O O . GLY A 1 87 ? -0.391 1.378 -4.278 1.00 89.56 87 GLY A O 1
ATOM 737 N N . ALA A 1 88 ? 1.502 2.302 -3.487 1.00 90.31 88 ALA A N 1
ATOM 738 C CA . ALA A 1 88 ? 1.026 2.522 -2.120 1.00 90.31 88 ALA A CA 1
ATOM 739 C C . ALA A 1 88 ? 0.269 3.842 -1.905 1.00 90.31 88 ALA A C 1
ATOM 741 O O . ALA A 1 88 ? -0.610 3.889 -1.043 1.00 90.31 88 ALA A O 1
ATOM 742 N N . SER A 1 89 ? 0.590 4.900 -2.657 1.00 88.62 89 SER A N 1
ATOM 743 C CA . SER A 1 89 ? 0.101 6.259 -2.376 1.00 88.62 89 SER A CA 1
ATOM 744 C C . SER A 1 89 ? -1.409 6.419 -2.611 1.00 88.62 89 SER A C 1
ATOM 746 O O . SER A 1 89 ? -2.205 6.424 -1.666 1.00 88.62 89 SER A O 1
ATOM 748 N N . ASP A 1 90 ? -1.836 6.494 -3.875 1.00 88.56 90 ASP A N 1
ATOM 749 C CA . ASP A 1 90 ? -3.235 6.759 -4.226 1.00 88.56 90 ASP A CA 1
ATOM 750 C C . ASP A 1 90 ? -4.178 5.633 -3.769 1.00 88.56 90 ASP A C 1
ATOM 752 O O . ASP A 1 90 ? -5.332 5.877 -3.404 1.00 88.56 90 ASP A O 1
ATOM 756 N N . THR A 1 91 ? -3.696 4.385 -3.763 1.00 92.38 91 THR A N 1
ATOM 757 C CA . THR A 1 91 ? -4.512 3.210 -3.430 1.00 92.38 91 THR A CA 1
ATOM 758 C C . THR A 1 91 ? -4.912 3.187 -1.954 1.00 92.38 91 THR A C 1
ATOM 760 O O . THR A 1 91 ? -6.093 3.010 -1.623 1.00 92.38 91 THR A O 1
ATOM 763 N N . THR A 1 92 ? -3.948 3.421 -1.062 1.00 94.56 92 THR A N 1
ATOM 764 C CA . THR A 1 92 ? -4.169 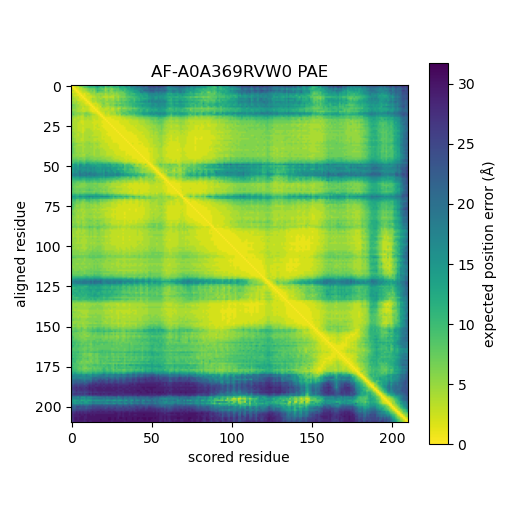3.451 0.385 1.00 94.56 92 THR A CA 1
ATOM 765 C C . THR A 1 92 ? -4.974 4.684 0.767 1.00 94.56 92 THR A C 1
ATOM 767 O O . THR A 1 92 ? -5.958 4.561 1.500 1.00 94.56 92 THR A O 1
ATOM 770 N N . ALA A 1 93 ? -4.635 5.850 0.202 1.00 94.62 93 ALA A N 1
ATOM 771 C CA . ALA A 1 93 ? -5.374 7.088 0.431 1.00 94.62 93 ALA A CA 1
ATOM 772 C C . ALA A 1 93 ? -6.860 6.924 0.080 1.00 94.62 93 ALA A C 1
ATOM 774 O O . ALA A 1 93 ? -7.721 7.181 0.922 1.00 94.62 93 ALA A O 1
ATOM 775 N N . ASN A 1 94 ? -7.176 6.393 -1.107 1.00 92.00 94 ASN A N 1
ATOM 776 C CA . ASN A 1 94 ? -8.560 6.170 -1.524 1.00 92.00 94 ASN A CA 1
ATOM 777 C C . ASN A 1 94 ? -9.300 5.188 -0.594 1.00 92.00 94 ASN A C 1
ATOM 779 O O . ASN A 1 94 ? -10.456 5.424 -0.237 1.00 92.00 94 ASN A O 1
ATOM 783 N N . THR A 1 95 ? -8.636 4.115 -0.152 1.00 94.38 95 THR A N 1
ATOM 784 C CA . THR A 1 95 ? -9.221 3.145 0.794 1.00 94.38 95 THR A CA 1
ATOM 785 C C . THR A 1 95 ? -9.580 3.803 2.127 1.00 94.38 95 THR A C 1
ATOM 787 O O . THR A 1 95 ? -10.689 3.614 2.641 1.00 94.38 95 THR A O 1
ATOM 790 N N . ILE A 1 96 ? -8.668 4.610 2.676 1.00 96.00 96 ILE A N 1
ATOM 791 C CA . ILE A 1 96 ? -8.887 5.352 3.922 1.00 96.00 96 ILE A CA 1
ATOM 792 C C . ILE A 1 96 ? -10.035 6.348 3.741 1.00 96.00 96 ILE A C 1
ATOM 794 O O . ILE A 1 96 ? -10.960 6.368 4.555 1.00 96.00 96 ILE A O 1
ATOM 798 N N . THR A 1 97 ? -10.029 7.124 2.654 1.00 96.31 97 THR A N 1
ATOM 799 C CA . THR A 1 97 ? -11.073 8.110 2.355 1.00 96.31 97 THR A CA 1
ATOM 800 C C . THR A 1 97 ? -12.462 7.473 2.333 1.00 96.31 97 THR A C 1
ATOM 802 O O . THR A 1 97 ? -13.357 7.940 3.040 1.00 96.31 97 THR A O 1
ATOM 805 N N . TRP A 1 98 ? -12.656 6.377 1.594 1.00 93.81 98 TRP A N 1
ATOM 806 C CA . TRP A 1 98 ? -13.958 5.701 1.542 1.00 93.81 98 TRP A CA 1
ATOM 807 C C . TRP A 1 98 ? -14.365 5.082 2.876 1.00 93.81 98 TRP A C 1
ATOM 809 O O . TRP A 1 98 ? -15.540 5.152 3.245 1.00 93.81 98 TRP A O 1
ATOM 819 N N . THR A 1 99 ? -13.409 4.536 3.628 1.00 95.06 99 THR A N 1
ATOM 820 C CA . THR A 1 99 ? -13.666 4.005 4.974 1.00 95.06 99 THR A CA 1
ATOM 821 C C . THR A 1 99 ? -14.185 5.105 5.904 1.00 95.06 99 THR A C 1
ATOM 823 O O . THR A 1 99 ? -15.219 4.928 6.550 1.00 95.06 99 THR A O 1
ATOM 826 N N . LEU A 1 100 ? -13.535 6.274 5.924 1.00 97.12 100 LEU A N 1
ATOM 827 C CA . LEU A 1 100 ? -13.943 7.416 6.748 1.00 97.12 100 LEU A CA 1
ATOM 828 C C . LEU A 1 100 ? -15.297 7.999 6.317 1.00 97.12 100 LEU A C 1
ATOM 830 O O . LEU A 1 100 ? -16.142 8.275 7.171 1.00 97.12 100 LEU A O 1
ATOM 834 N N . ILE A 1 101 ? -15.542 8.133 5.008 1.00 95.06 101 ILE A N 1
ATOM 835 C CA . ILE A 1 101 ? -16.836 8.585 4.466 1.00 95.06 101 ILE A CA 1
ATOM 836 C C . ILE A 1 101 ? -17.966 7.634 4.869 1.00 95.06 101 ILE A C 1
ATOM 838 O O . ILE A 1 101 ? -19.071 8.071 5.189 1.00 95.06 101 ILE A O 1
ATOM 842 N N . LEU A 1 102 ? -17.726 6.323 4.841 1.00 91.69 102 LEU A N 1
ATOM 843 C CA . LEU A 1 102 ? -18.732 5.354 5.257 1.00 91.69 102 LEU A CA 1
ATOM 844 C C . LEU A 1 102 ? -18.981 5.427 6.764 1.00 91.69 102 LEU A C 1
ATOM 846 O O . LEU A 1 102 ? -20.134 5.482 7.181 1.00 91.69 102 LEU A O 1
ATOM 850 N N . LEU A 1 103 ? -17.936 5.489 7.587 1.00 95.62 103 LEU A N 1
ATOM 851 C CA . LEU A 1 103 ? -18.095 5.597 9.039 1.00 95.62 103 LEU A CA 1
ATOM 852 C C . LEU A 1 103 ? -18.857 6.865 9.451 1.00 95.62 103 LEU A C 1
ATOM 854 O O . LEU A 1 103 ? -19.739 6.771 10.305 1.00 95.62 103 LEU A O 1
ATOM 858 N N . SER A 1 104 ? -18.602 8.008 8.803 1.00 95.81 104 SER A N 1
ATOM 859 C CA . SER A 1 104 ? -19.316 9.262 9.095 1.00 95.81 104 SER A CA 1
ATOM 860 C C . SER A 1 104 ? -20.811 9.190 8.764 1.00 95.81 104 SER A C 1
ATOM 862 O O . SER A 1 104 ? -21.632 9.785 9.461 1.00 95.81 104 SER A O 1
ATOM 864 N N . LYS A 1 105 ? -21.191 8.401 7.750 1.00 92.31 105 LYS A N 1
ATOM 865 C CA . LYS A 1 105 ? -22.594 8.128 7.394 1.00 92.31 105 LYS A CA 1
ATOM 866 C C . LYS A 1 105 ? -23.280 7.122 8.323 1.00 92.31 105 LYS A C 1
ATOM 868 O O . LYS A 1 105 ? -24.509 7.085 8.361 1.00 92.31 105 LYS A O 1
ATOM 873 N N . TYR A 1 106 ? -22.524 6.326 9.083 1.00 91.94 106 TYR A N 1
ATOM 874 C CA . TYR A 1 106 ? -23.057 5.310 9.998 1.00 91.94 106 TYR A CA 1
ATOM 875 C C . TYR A 1 106 ? -22.536 5.500 11.439 1.00 91.94 106 TYR A C 1
ATOM 877 O O . TYR A 1 106 ? -21.766 4.665 11.931 1.00 91.94 106 TYR A O 1
ATOM 885 N N . PRO A 1 107 ? -23.016 6.519 12.185 1.00 94.00 107 PRO A N 1
ATOM 886 C CA . PRO A 1 107 ? -22.497 6.856 13.517 1.00 94.00 107 PRO A CA 1
ATOM 887 C C . PRO A 1 107 ? -22.542 5.704 14.529 1.00 94.00 107 PRO A C 1
ATOM 889 O O . PRO A 1 107 ? -21.667 5.584 15.381 1.00 94.00 107 PRO A O 1
ATOM 892 N N . GLY A 1 108 ? -23.539 4.815 14.440 1.00 94.81 108 GLY A N 1
ATOM 893 C CA . GLY A 1 108 ? -23.607 3.621 15.291 1.00 94.81 108 GLY A CA 1
ATOM 894 C C . GLY A 1 108 ? -22.442 2.650 15.055 1.00 94.81 108 GLY A C 1
ATOM 895 O O . GLY A 1 108 ? -21.893 2.098 16.008 1.00 94.81 108 GLY A O 1
ATOM 896 N N . LYS A 1 109 ? -22.015 2.483 13.796 1.00 94.38 109 LYS A N 1
ATOM 897 C CA . LYS A 1 109 ? -20.856 1.654 13.429 1.00 94.38 109 LYS A CA 1
ATOM 898 C C . LYS A 1 109 ? -19.554 2.329 13.850 1.00 94.38 109 LYS A C 1
ATOM 900 O O . LYS A 1 109 ? -18.686 1.649 14.386 1.00 94.38 109 LYS A O 1
ATOM 905 N N . GLN A 1 110 ? -19.461 3.649 13.690 1.00 96.62 110 GLN A N 1
ATOM 906 C CA . GLN A 1 110 ? -18.323 4.438 14.160 1.00 96.62 110 GLN A CA 1
ATOM 907 C C . GLN A 1 110 ? -18.150 4.355 15.683 1.00 96.62 110 GLN A C 1
ATOM 909 O O . GLN A 1 110 ? -17.047 4.103 16.153 1.00 96.62 110 GLN A O 1
ATOM 914 N N . LYS A 1 111 ? -19.232 4.487 16.464 1.00 97.12 111 LYS A N 1
ATOM 915 C CA . LYS A 1 111 ? -19.194 4.322 17.930 1.00 97.12 111 LYS A CA 1
ATOM 916 C C . LYS A 1 111 ? -18.717 2.928 18.339 1.00 97.12 111 LYS A C 1
ATOM 918 O O . LYS A 1 111 ? -17.923 2.803 19.266 1.00 97.12 111 LYS A O 1
ATOM 923 N N . LYS A 1 112 ? -19.178 1.885 17.640 1.00 96.06 112 LYS A N 1
ATOM 924 C CA . LYS A 1 112 ? -18.728 0.506 17.875 1.00 96.06 112 LYS A CA 1
ATOM 925 C C . LYS A 1 112 ? -17.233 0.340 17.585 1.00 96.06 112 LYS A C 1
ATOM 927 O O . LYS A 1 112 ? -16.540 -0.234 18.416 1.00 96.06 112 LYS A O 1
ATOM 932 N N . LEU A 1 113 ? -16.744 0.882 16.467 1.00 94.94 113 LEU A N 1
ATOM 933 C CA . LEU A 1 113 ? -15.316 0.882 16.140 1.00 94.94 113 LEU A CA 1
ATOM 934 C C . LEU A 1 113 ? -14.503 1.622 17.204 1.00 94.94 113 LEU A C 1
ATOM 936 O O . LEU A 1 113 ? -13.527 1.091 17.709 1.00 94.94 113 LEU A O 1
ATOM 940 N N . HIS A 1 114 ? -14.942 2.814 17.606 1.00 94.31 114 HIS A N 1
ATOM 941 C CA . HIS A 1 114 ? -14.265 3.580 18.648 1.00 94.31 114 HIS A CA 1
ATOM 942 C C . HIS A 1 114 ? -14.169 2.804 19.971 1.00 94.31 114 HIS A C 1
ATOM 944 O O . HIS A 1 114 ? -13.123 2.823 20.613 1.00 94.31 114 HIS A O 1
ATOM 950 N N . LYS A 1 115 ? -15.230 2.075 20.350 1.00 94.69 115 LYS A N 1
ATOM 951 C CA . LYS A 1 115 ? -15.223 1.204 21.533 1.00 94.69 115 LYS A CA 1
ATOM 952 C C . LYS A 1 115 ? -14.219 0.052 21.407 1.00 94.69 115 LYS A C 1
ATOM 954 O O . LYS A 1 115 ? -13.559 -0.247 22.393 1.00 94.69 115 LYS A O 1
ATOM 959 N N . GLU A 1 116 ? -14.105 -0.577 20.234 1.00 93.94 116 GLU A N 1
ATOM 960 C CA . GLU A 1 116 ? -13.079 -1.602 19.986 1.00 93.94 116 GLU A CA 1
ATOM 961 C C . GLU A 1 116 ? -11.676 -1.014 20.166 1.00 93.94 116 GLU A C 1
ATOM 963 O O . GLU A 1 116 ? -10.903 -1.522 20.971 1.00 93.94 116 GLU A O 1
ATOM 968 N N . ILE A 1 117 ? -11.375 0.103 19.499 1.00 92.69 117 ILE A N 1
ATOM 969 C CA . ILE A 1 117 ? -10.045 0.721 19.574 1.00 92.69 117 ILE A CA 1
ATOM 970 C C . ILE A 1 117 ? -9.696 1.122 21.013 1.00 92.69 117 ILE A C 1
ATOM 972 O O . ILE A 1 117 ? -8.605 0.814 21.479 1.00 92.69 117 ILE A O 1
ATOM 976 N N . LYS A 1 118 ? -10.639 1.712 21.759 1.00 91.62 118 LYS A N 1
ATOM 977 C CA . LYS A 1 118 ? -10.457 2.047 23.184 1.00 91.62 118 LYS A CA 1
ATOM 978 C C . LYS A 1 118 ? -10.323 0.836 24.111 1.00 91.62 118 LYS A C 1
ATOM 980 O O . LYS A 1 118 ? -9.888 1.002 25.242 1.00 91.62 118 LYS A O 1
ATOM 985 N N . SER A 1 119 ? -10.734 -0.355 23.677 1.00 91.50 119 SER A N 1
ATOM 986 C CA . SER A 1 119 ? -10.527 -1.585 24.451 1.00 91.50 119 SER A CA 1
ATOM 987 C C . SER A 1 119 ? -9.153 -2.218 24.226 1.00 91.50 119 SER A C 1
ATOM 989 O O . SER A 1 119 ? -8.734 -3.027 25.046 1.00 91.50 119 SER A O 1
ATOM 991 N N . ILE A 1 120 ? -8.469 -1.846 23.139 1.00 91.00 120 ILE A N 1
ATOM 992 C CA . ILE A 1 120 ? -7.147 -2.366 22.767 1.00 91.00 120 ILE A CA 1
ATOM 993 C C . ILE A 1 120 ? -6.053 -1.384 23.204 1.00 91.00 120 ILE A C 1
ATOM 995 O O . ILE A 1 120 ? -5.082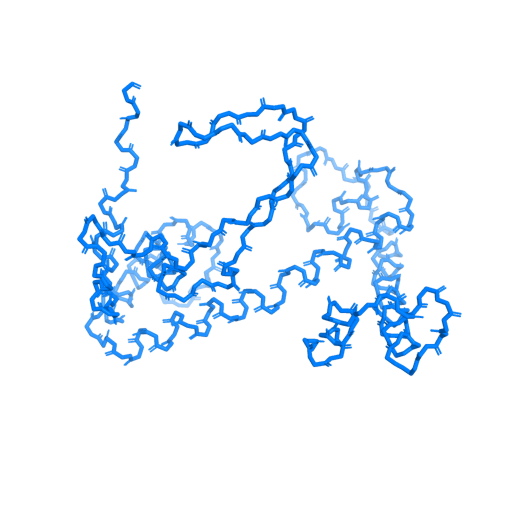 -1.795 23.828 1.00 91.00 120 ILE A O 1
ATOM 999 N N . LEU A 1 121 ? -6.229 -0.092 22.907 1.00 89.75 121 LEU A N 1
ATOM 1000 C CA . LEU A 1 121 ? -5.274 0.969 23.232 1.00 89.75 121 LEU A CA 1
ATOM 1001 C C . LEU A 1 121 ? -5.598 1.622 24.570 1.00 89.75 121 LEU A C 1
ATOM 1003 O O . LEU A 1 121 ? -6.722 2.099 24.768 1.00 89.75 121 LEU A O 1
ATOM 1007 N N . LYS A 1 122 ? -4.601 1.721 25.457 1.00 83.75 122 LYS A N 1
ATOM 1008 C CA . LYS A 1 122 ? -4.731 2.553 26.658 1.00 83.75 122 LYS A CA 1
ATOM 1009 C C . LYS A 1 122 ? -4.580 4.029 26.303 1.00 83.75 122 LYS A C 1
ATOM 1011 O O . LYS A 1 122 ? -4.036 4.402 25.265 1.00 83.75 122 LYS A O 1
ATOM 1016 N N . ASP A 1 123 ? -5.085 4.894 27.175 1.00 83.31 123 ASP A N 1
ATOM 1017 C CA . ASP A 1 123 ? -4.973 6.335 26.972 1.00 83.31 123 ASP A CA 1
ATOM 1018 C C . ASP A 1 123 ? -3.498 6.772 26.968 1.00 83.31 123 ASP A C 1
ATOM 1020 O O . ASP A 1 123 ? -2.768 6.534 27.927 1.00 83.31 123 ASP A O 1
ATOM 1024 N N . GLY A 1 124 ? -3.080 7.425 25.880 1.00 80.94 124 GLY A N 1
ATOM 1025 C CA . GLY A 1 124 ? -1.709 7.904 25.685 1.00 80.94 124 GLY A CA 1
ATOM 1026 C C . GLY A 1 124 ? -0.753 6.902 25.032 1.00 80.94 124 GLY A C 1
ATOM 1027 O O . GLY A 1 124 ? 0.402 7.256 24.826 1.00 80.94 124 GLY A O 1
ATOM 1028 N N . GLU A 1 125 ? -1.206 5.689 24.695 1.00 86.81 125 GLU A N 1
ATOM 1029 C CA . GLU A 1 125 ? -0.429 4.738 23.889 1.00 86.81 125 GLU A CA 1
ATOM 1030 C C . GLU A 1 125 ? -0.638 5.001 22.386 1.00 86.81 125 GLU A C 1
ATOM 1032 O O . GLU A 1 125 ? -1.767 5.214 21.929 1.00 86.81 125 GLU A O 1
ATOM 1037 N N . ASP A 1 126 ? 0.453 4.961 21.619 1.00 88.19 126 ASP A N 1
ATOM 1038 C CA . ASP A 1 126 ? 0.408 5.007 20.158 1.00 88.19 126 ASP A CA 1
ATOM 1039 C C . ASP A 1 126 ? 0.123 3.609 19.581 1.00 88.19 126 ASP A C 1
ATOM 1041 O O . ASP A 1 126 ? 0.639 2.613 20.095 1.00 88.19 126 ASP A O 1
ATOM 1045 N N . PRO A 1 127 ? -0.678 3.500 18.504 1.00 88.81 127 PRO A N 1
ATOM 1046 C CA . PRO A 1 127 ? -0.925 2.225 17.847 1.00 88.81 127 PRO A CA 1
ATOM 1047 C C . PRO A 1 127 ? 0.330 1.676 17.173 1.00 88.81 127 PRO A C 1
ATOM 1049 O O . PRO A 1 127 ? 1.028 2.382 16.446 1.00 88.81 127 PRO A O 1
ATOM 1052 N N . ASP A 1 128 ? 0.540 0.375 17.329 1.00 87.69 128 ASP A N 1
ATOM 1053 C CA . ASP A 1 128 ? 1.567 -0.392 16.633 1.00 87.69 128 ASP A CA 1
ATOM 1054 C C . ASP A 1 128 ? 0.956 -1.483 15.729 1.00 87.69 128 ASP A C 1
ATOM 1056 O O . ASP A 1 128 ? -0.262 -1.584 15.540 1.00 87.69 128 ASP A O 1
ATOM 1060 N N . SER A 1 129 ? 1.814 -2.307 15.125 1.00 84.38 129 SER A N 1
ATOM 1061 C CA . SER A 1 129 ? 1.380 -3.392 14.235 1.00 84.38 129 SER A CA 1
ATOM 1062 C C . SER A 1 129 ? 0.493 -4.421 14.953 1.00 84.38 129 SER A C 1
ATOM 1064 O O . SER A 1 129 ? -0.494 -4.904 14.389 1.00 84.38 129 SER A O 1
ATOM 1066 N N . GLU A 1 130 ? 0.801 -4.729 16.216 1.00 84.62 130 GLU A N 1
ATOM 1067 C CA . GLU A 1 130 ? 0.046 -5.693 17.018 1.00 84.62 130 GLU A CA 1
ATOM 1068 C C . GLU A 1 130 ? -1.341 -5.151 17.389 1.00 84.62 130 GLU A C 1
ATOM 1070 O O . GLU A 1 130 ? -2.342 -5.863 17.294 1.00 84.62 130 GLU A O 1
ATOM 1075 N N . THR A 1 131 ? -1.432 -3.856 17.692 1.00 85.00 131 THR A N 1
ATOM 1076 C CA . THR A 1 131 ? -2.695 -3.144 17.910 1.00 85.00 131 THR A CA 1
ATOM 1077 C C . THR A 1 131 ? -3.636 -3.309 16.718 1.00 85.00 131 THR A C 1
ATOM 1079 O O . THR A 1 131 ? -4.812 -3.638 16.889 1.00 85.00 131 THR A O 1
ATOM 1082 N N . VAL A 1 132 ? -3.130 -3.101 15.497 1.00 83.75 132 VAL A N 1
ATOM 1083 C CA . VAL A 1 132 ? -3.930 -3.243 14.270 1.00 83.75 132 VAL A CA 1
ATOM 1084 C C . VAL A 1 132 ? -4.358 -4.696 14.062 1.00 83.75 132 VAL A C 1
ATOM 1086 O O . VAL A 1 132 ? -5.505 -4.945 13.683 1.00 83.75 132 VAL A O 1
ATOM 1089 N N . HIS A 1 133 ? -3.472 -5.658 14.345 1.00 84.94 133 HIS A N 1
ATOM 1090 C CA . HIS A 1 133 ? -3.792 -7.086 14.271 1.00 84.94 133 HIS A CA 1
ATOM 1091 C C . HIS A 1 133 ? -4.939 -7.470 15.217 1.00 84.94 133 HIS A C 1
ATOM 1093 O O . HIS A 1 133 ? -5.828 -8.238 14.846 1.00 84.94 133 HIS A O 1
ATOM 1099 N N . ASN A 1 134 ? -4.968 -6.865 16.404 1.00 87.44 134 ASN A N 1
ATOM 1100 C CA . ASN A 1 134 ? -5.974 -7.107 17.433 1.00 87.44 134 ASN A CA 1
ATOM 1101 C C . ASN A 1 134 ? -7.280 -6.311 17.243 1.00 87.44 134 ASN A C 1
ATOM 1103 O O . ASN A 1 134 ? -8.154 -6.378 18.106 1.00 87.44 134 ASN A O 1
ATOM 1107 N N . ALA A 1 135 ? -7.462 -5.604 16.117 1.00 91.88 135 ALA A N 1
ATOM 1108 C CA . ALA A 1 135 ? -8.661 -4.820 15.794 1.00 91.88 135 ALA A CA 1
ATOM 1109 C C . ALA A 1 135 ? -9.508 -5.466 14.663 1.00 91.88 135 ALA A C 1
ATOM 1111 O O . ALA A 1 135 ? -9.501 -5.012 13.505 1.00 91.88 135 ALA A O 1
ATOM 1112 N N . PRO A 1 136 ? -10.256 -6.553 14.942 1.00 92.06 136 PRO A N 1
ATOM 1113 C CA . PRO A 1 136 ? -11.003 -7.288 13.921 1.00 92.06 136 PRO A CA 1
ATOM 1114 C C . PRO A 1 136 ? -12.165 -6.492 13.312 1.00 92.06 136 PRO A C 1
ATOM 1116 O O . PRO A 1 136 ? -12.466 -6.653 12.124 1.00 92.06 136 PRO A O 1
ATOM 1119 N N . TYR A 1 137 ? -12.828 -5.619 14.071 1.00 94.25 137 TYR A N 1
ATOM 1120 C CA . TYR A 1 137 ? -13.923 -4.799 13.561 1.00 94.25 137 TYR A CA 1
ATOM 1121 C C . TYR A 1 137 ? -13.412 -3.622 12.718 1.00 94.25 137 TYR A C 1
ATOM 1123 O O . TYR A 1 137 ? -14.039 -3.306 11.702 1.00 94.25 137 TYR A O 1
ATOM 1131 N N . LEU A 1 138 ? -12.250 -3.038 13.039 1.00 94.12 138 LEU A N 1
ATOM 1132 C CA . LEU A 1 138 ? -11.522 -2.137 12.133 1.00 94.12 138 LEU A CA 1
ATOM 1133 C C . LEU A 1 138 ? -11.251 -2.820 10.788 1.00 94.12 138 LEU A C 1
ATOM 1135 O O . LEU A 1 138 ? -11.626 -2.296 9.736 1.00 94.12 138 LEU A O 1
ATOM 1139 N N . SER A 1 139 ? -10.680 -4.027 10.829 1.00 92.62 139 SER A N 1
ATOM 1140 C CA . SER A 1 139 ? -10.415 -4.835 9.634 1.00 92.62 139 SER A CA 1
ATOM 1141 C C . SER A 1 139 ? -11.691 -5.108 8.830 1.00 92.62 139 SER A C 1
ATOM 1143 O O . SER A 1 139 ? -11.692 -5.009 7.601 1.00 92.62 139 SER A O 1
ATOM 1145 N N . ALA A 1 140 ? -12.802 -5.412 9.504 1.00 91.06 140 ALA A N 1
ATOM 1146 C CA . ALA A 1 140 ? -14.099 -5.606 8.862 1.00 91.06 140 ALA A CA 1
ATOM 1147 C C . ALA A 1 140 ? -14.631 -4.322 8.201 1.00 91.06 140 ALA A C 1
ATOM 1149 O O . ALA A 1 140 ? -15.185 -4.391 7.105 1.00 91.06 140 ALA A O 1
ATOM 1150 N N . CYS A 1 141 ? -14.445 -3.154 8.824 1.00 92.62 141 CYS A N 1
ATOM 1151 C CA . CYS A 1 141 ? -14.849 -1.870 8.247 1.00 92.62 141 CYS A CA 1
ATOM 1152 C C . CYS A 1 141 ? -14.062 -1.546 6.971 1.00 92.62 141 CYS A C 1
ATOM 1154 O O . CYS A 1 141 ? -14.673 -1.162 5.975 1.00 92.62 141 CYS A O 1
ATOM 1156 N N . ILE A 1 142 ? -12.740 -1.755 6.974 1.00 93.25 142 ILE A N 1
ATOM 1157 C CA . ILE A 1 142 ? -11.882 -1.538 5.797 1.00 93.25 142 ILE A CA 1
ATOM 1158 C C . ILE A 1 142 ? -12.270 -2.501 4.667 1.00 93.25 142 ILE A C 1
ATOM 1160 O O . ILE A 1 142 ? -12.470 -2.080 3.528 1.00 93.25 142 ILE A O 1
ATOM 1164 N N . LYS A 1 143 ? -12.450 -3.793 4.978 1.00 89.69 143 LYS A N 1
ATOM 1165 C CA . LYS A 1 143 ? -12.897 -4.802 4.002 1.00 89.69 143 LYS A CA 1
ATOM 1166 C C . LYS A 1 143 ? -14.251 -4.448 3.392 1.00 89.69 143 LYS A C 1
ATOM 1168 O O . LYS A 1 143 ? -14.416 -4.563 2.183 1.00 89.69 143 LYS A O 1
ATOM 1173 N N . GLU A 1 144 ? -15.202 -3.983 4.197 1.00 89.19 144 GLU A N 1
ATOM 1174 C CA . GLU A 1 144 ? -16.525 -3.585 3.711 1.00 89.19 144 GLU A CA 1
ATOM 1175 C C . GLU A 1 144 ? -16.478 -2.295 2.876 1.00 89.19 144 GLU A C 1
ATOM 1177 O O . GLU A 1 144 ? -17.207 -2.169 1.890 1.00 89.19 144 GLU A O 1
ATOM 1182 N N . ALA A 1 145 ? -15.593 -1.355 3.219 1.00 89.88 145 ALA A N 1
ATOM 1183 C CA . ALA A 1 145 ? -15.350 -0.171 2.405 1.00 89.88 145 ALA A CA 1
ATOM 1184 C C . ALA A 1 145 ? -14.779 -0.546 1.032 1.00 89.88 145 ALA A C 1
ATOM 1186 O O . ALA A 1 145 ? -15.310 -0.093 0.024 1.00 89.88 145 ALA A O 1
ATOM 1187 N N . MET A 1 146 ? -13.779 -1.433 0.979 1.00 87.69 146 MET A N 1
ATOM 1188 C CA . MET A 1 146 ? -13.231 -1.951 -0.283 1.00 87.69 146 MET A CA 1
ATOM 1189 C C . MET A 1 146 ? -14.225 -2.825 -1.048 1.00 87.69 146 MET A C 1
ATOM 1191 O O . MET A 1 146 ? -14.183 -2.858 -2.275 1.00 87.69 146 MET A O 1
ATOM 1195 N N . ARG A 1 147 ? -15.129 -3.520 -0.345 1.00 86.00 147 ARG A N 1
ATOM 1196 C CA . ARG A 1 147 ? -16.242 -4.232 -0.970 1.00 86.00 147 ARG A CA 1
ATOM 1197 C C . ARG A 1 147 ? -17.116 -3.228 -1.719 1.00 86.00 147 ARG A C 1
ATOM 1199 O O . ARG A 1 147 ? -17.288 -3.362 -2.918 1.00 86.00 147 ARG A O 1
ATOM 1206 N N . LEU A 1 148 ? -17.619 -2.189 -1.053 1.00 83.44 148 LEU A N 1
ATOM 1207 C CA . LEU A 1 148 ? -18.513 -1.197 -1.669 1.00 83.44 148 LEU A CA 1
ATOM 1208 C C . LEU A 1 148 ? -17.820 -0.289 -2.703 1.00 83.44 148 LEU A C 1
ATOM 1210 O O . LEU A 1 148 ? -18.419 0.029 -3.728 1.00 83.44 148 LEU A O 1
ATOM 1214 N N . TYR A 1 149 ? -16.581 0.118 -2.432 1.00 86.50 149 TYR A N 1
ATOM 1215 C CA . TYR A 1 149 ? -15.793 1.065 -3.225 1.00 86.50 149 TYR A CA 1
ATOM 1216 C C . TYR A 1 149 ? -14.374 0.516 -3.442 1.00 86.50 149 TYR A C 1
ATOM 1218 O O . TYR A 1 149 ? -13.419 0.969 -2.804 1.00 86.50 149 TYR A O 1
ATOM 1226 N N . PRO A 1 150 ? -14.208 -0.485 -4.322 1.00 87.06 150 PRO A N 1
ATOM 1227 C CA . PRO A 1 150 ? -12.899 -1.064 -4.585 1.00 87.06 150 PRO A CA 1
ATOM 1228 C C . PRO A 1 150 ? -11.987 -0.047 -5.279 1.00 87.06 150 PRO A C 1
ATOM 1230 O O . PRO A 1 150 ? -12.379 0.581 -6.262 1.00 87.06 150 PRO A O 1
ATOM 1233 N N . VAL A 1 151 ? -10.741 0.073 -4.807 1.00 88.06 151 VAL A N 1
ATOM 1234 C CA . VAL A 1 151 ? -9.706 0.918 -5.437 1.00 88.06 151 VAL A CA 1
ATOM 1235 C C . VAL A 1 151 ? -9.433 0.466 -6.874 1.00 88.06 151 VAL A C 1
ATOM 1237 O O . VAL A 1 151 ? -9.316 1.280 -7.786 1.00 88.06 151 VAL A O 1
ATOM 1240 N N . ILE A 1 152 ? -9.357 -0.851 -7.077 1.00 83.75 152 ILE A N 1
ATOM 1241 C CA . ILE A 1 152 ? -9.156 -1.475 -8.382 1.00 83.75 152 ILE A CA 1
ATOM 1242 C C . ILE A 1 152 ? -10.465 -2.140 -8.789 1.00 83.75 152 ILE A C 1
ATOM 1244 O O . ILE A 1 152 ? -10.889 -3.134 -8.210 1.00 83.75 152 ILE A O 1
ATOM 1248 N N . PHE A 1 153 ? -11.108 -1.594 -9.815 1.00 80.69 153 PHE A N 1
ATOM 1249 C CA . PHE A 1 153 ? -12.402 -2.077 -10.297 1.00 80.69 153 PHE A CA 1
ATOM 1250 C C . PHE A 1 153 ? -12.277 -3.240 -11.294 1.00 80.69 153 PHE A C 1
ATOM 1252 O O . PHE A 1 153 ? -13.248 -3.961 -11.508 1.00 80.69 153 PHE A O 1
ATOM 1259 N N . ASN A 1 154 ? -11.093 -3.451 -11.882 1.00 81.69 154 ASN A N 1
ATOM 1260 C CA . ASN A 1 154 ? -10.827 -4.508 -12.857 1.00 81.69 154 ASN A CA 1
ATOM 1261 C C . ASN A 1 154 ? -9.456 -5.151 -12.655 1.00 81.69 154 ASN A C 1
ATOM 1263 O O . ASN A 1 154 ? -8.455 -4.448 -12.553 1.00 81.69 154 ASN A O 1
ATOM 1267 N N . LEU A 1 155 ? -9.404 -6.479 -12.716 1.00 85.81 155 LEU A N 1
ATOM 1268 C CA . LEU A 1 155 ? -8.166 -7.245 -12.821 1.00 85.81 155 LEU A CA 1
ATOM 1269 C C . LEU A 1 155 ? -8.033 -7.776 -14.237 1.00 85.81 155 LEU A C 1
ATOM 1271 O O . LEU A 1 155 ? -8.954 -8.396 -14.758 1.00 85.81 155 LEU A O 1
ATOM 1275 N N . ILE A 1 156 ? -6.877 -7.563 -14.849 1.00 88.62 156 ILE A N 1
ATOM 1276 C CA . ILE A 1 156 ? -6.556 -8.150 -16.146 1.00 88.62 156 ILE A CA 1
ATOM 1277 C C . ILE A 1 156 ? -5.632 -9.342 -15.895 1.00 88.62 156 ILE A C 1
ATOM 1279 O O . ILE A 1 156 ? -4.703 -9.263 -15.084 1.00 88.62 156 ILE A O 1
ATOM 1283 N N . ARG A 1 157 ? -5.916 -10.470 -16.541 1.00 89.19 157 ARG A N 1
ATOM 1284 C CA . ARG A 1 157 ? -5.053 -11.655 -16.576 1.00 89.19 157 ARG A CA 1
ATOM 1285 C C . ARG A 1 157 ? -4.918 -12.105 -18.015 1.00 89.19 157 ARG A C 1
ATOM 1287 O O . ARG A 1 157 ? -5.853 -11.941 -18.784 1.00 89.19 157 ARG A O 1
ATOM 1294 N N . GLN A 1 158 ? -3.773 -12.670 -18.356 1.00 91.88 158 GLN A N 1
ATOM 1295 C CA . GLN A 1 158 ? -3.562 -13.302 -19.647 1.00 91.88 158 GLN A CA 1
ATOM 1296 C C . GLN A 1 158 ? -3.426 -14.803 -19.429 1.00 91.88 158 GLN A C 1
ATOM 1298 O O . GLN A 1 158 ? -2.625 -15.233 -18.593 1.00 91.88 158 GLN A O 1
ATOM 1303 N N . ALA A 1 159 ? -4.226 -15.583 -20.150 1.00 90.69 159 ALA A N 1
ATOM 1304 C CA . ALA A 1 159 ? -4.127 -17.034 -20.136 1.00 90.69 159 ALA A CA 1
ATOM 1305 C C . ALA A 1 159 ? -2.768 -17.449 -20.723 1.00 90.69 159 ALA A C 1
ATOM 1307 O O . ALA A 1 159 ? -2.428 -17.045 -21.833 1.00 90.69 159 ALA A O 1
ATOM 1308 N N . LYS A 1 160 ? -1.963 -18.214 -19.977 1.00 93.06 160 LYS A N 1
ATOM 1309 C CA . LYS A 1 160 ? -0.678 -18.739 -20.484 1.00 93.06 160 LYS A CA 1
ATOM 1310 C C . LYS A 1 160 ? -0.871 -19.960 -21.382 1.00 93.06 160 LYS A C 1
ATOM 1312 O O . LYS A 1 160 ? -0.075 -20.197 -22.281 1.00 93.06 160 LYS A O 1
ATOM 1317 N N . GLU A 1 161 ? -1.938 -20.695 -21.125 1.00 94.94 161 GLU A N 1
ATOM 1318 C CA . GLU A 1 161 ? -2.371 -21.890 -21.831 1.00 94.94 161 GLU A CA 1
ATOM 1319 C C . GLU A 1 161 ? -3.895 -21.858 -21.965 1.00 94.94 161 GLU A C 1
ATOM 1321 O O . GLU A 1 161 ? -4.564 -21.035 -21.329 1.00 94.94 161 GLU A O 1
ATOM 1326 N N . ASP A 1 162 ? -4.432 -22.736 -22.801 1.00 95.06 162 ASP A N 1
ATOM 1327 C CA . ASP A 1 162 ? -5.869 -22.885 -22.984 1.00 95.06 162 ASP A CA 1
ATOM 1328 C C . ASP A 1 162 ? -6.538 -23.306 -21.664 1.00 95.06 162 ASP A C 1
ATOM 1330 O O . ASP A 1 162 ? -6.150 -24.294 -21.043 1.00 95.06 162 ASP A O 1
ATOM 1334 N N . VAL A 1 163 ? -7.566 -22.572 -21.235 1.00 94.81 163 VAL A N 1
ATOM 1335 C CA . VAL A 1 163 ? -8.254 -22.796 -19.955 1.00 94.81 163 VAL A CA 1
ATOM 1336 C C . VAL A 1 163 ? -9.768 -22.758 -20.126 1.00 94.81 163 VAL A C 1
ATOM 1338 O O . VAL A 1 163 ? -10.295 -22.001 -20.935 1.00 94.81 163 VAL A O 1
ATOM 1341 N N . VAL A 1 164 ? -10.494 -23.559 -19.345 1.00 94.06 164 VAL A N 1
ATOM 1342 C CA . VAL A 1 164 ? -11.961 -23.514 -19.302 1.00 94.06 164 VAL A CA 1
ATOM 1343 C C . VAL A 1 164 ? -12.410 -22.660 -18.122 1.00 94.06 164 VAL A C 1
ATOM 1345 O O . VAL A 1 164 ? -12.125 -22.983 -16.971 1.00 94.06 164 VAL A O 1
ATOM 1348 N N . ILE A 1 165 ? -13.148 -21.582 -18.392 1.00 89.56 165 ILE A N 1
ATOM 1349 C CA . ILE A 1 165 ? -13.727 -20.704 -17.366 1.00 89.56 165 ILE A CA 1
ATOM 1350 C C . ILE A 1 165 ? -15.246 -20.740 -17.503 1.00 89.56 165 ILE A C 1
ATOM 1352 O O . ILE A 1 165 ? -15.784 -20.361 -18.538 1.00 89.56 165 ILE A O 1
ATOM 1356 N N . LEU A 1 166 ? -15.946 -21.194 -16.457 1.00 88.25 166 LEU A N 1
ATOM 1357 C CA . LEU A 1 166 ? -17.416 -21.303 -16.438 1.00 88.25 166 LEU A CA 1
ATOM 1358 C C . LEU A 1 166 ? -17.989 -22.088 -17.640 1.00 88.25 166 LEU A C 1
ATOM 1360 O O . LEU A 1 166 ? -19.048 -21.751 -18.160 1.00 88.25 166 LEU A O 1
ATOM 1364 N N . GLY A 1 167 ? -17.269 -23.117 -18.100 1.00 91.69 167 GLY A N 1
ATOM 1365 C CA . GLY A 1 167 ? -17.651 -23.933 -19.259 1.00 91.69 167 GLY A CA 1
ATOM 1366 C C . GLY A 1 167 ? -17.263 -23.352 -20.625 1.00 91.69 167 GLY A C 1
ATOM 1367 O O . GLY A 1 167 ? -17.479 -24.014 -21.635 1.00 91.69 167 GLY A O 1
ATOM 1368 N N . TYR A 1 168 ? -16.660 -22.161 -20.676 1.00 92.25 168 TYR A N 1
ATOM 1369 C CA . TYR A 1 168 ? -16.175 -21.548 -21.913 1.00 92.25 168 TYR A CA 1
ATOM 1370 C C . TYR A 1 168 ? -14.685 -21.804 -22.109 1.00 92.25 168 TYR A C 1
ATOM 1372 O O . TYR A 1 168 ? -13.889 -21.578 -21.196 1.00 92.25 168 TYR A O 1
ATOM 1380 N N . GLN A 1 169 ? -14.308 -22.217 -23.318 1.00 95.12 169 GLN A N 1
ATOM 1381 C CA . GLN A 1 169 ? -12.910 -22.347 -23.713 1.00 95.12 169 GLN A CA 1
ATOM 1382 C C . GLN A 1 169 ? -12.289 -20.958 -23.907 1.00 95.12 169 GLN A C 1
ATOM 1384 O O . GLN A 1 169 ? -12.774 -20.149 -24.698 1.00 95.12 169 GLN A O 1
ATOM 1389 N N . VAL A 1 170 ? -11.198 -20.694 -23.198 1.00 94.12 170 VAL A N 1
ATOM 1390 C CA . VAL A 1 170 ? -10.410 -19.465 -23.266 1.00 94.12 170 VAL A CA 1
ATOM 1391 C C . VAL A 1 170 ? -9.027 -19.822 -23.812 1.00 94.12 170 VAL A C 1
ATOM 1393 O O . VAL A 1 170 ? -8.271 -20.499 -23.118 1.00 94.12 170 VAL A O 1
ATOM 1396 N N . PRO A 1 171 ? -8.682 -19.395 -25.038 1.00 94.50 171 PRO A N 1
ATOM 1397 C CA . PRO A 1 171 ? -7.385 -19.701 -25.633 1.00 94.50 171 PRO A CA 1
ATOM 1398 C C . PRO A 1 171 ? -6.208 -19.033 -24.915 1.00 94.50 171 PRO A C 1
ATOM 1400 O O . PRO A 1 171 ? -6.344 -17.946 -24.339 1.00 94.50 171 PRO A O 1
ATOM 1403 N N . ALA A 1 172 ? -5.029 -19.635 -25.048 1.00 94.19 172 ALA A N 1
ATOM 1404 C CA . ALA A 1 172 ? -3.759 -19.052 -24.641 1.00 94.19 172 ALA A CA 1
ATOM 1405 C C . ALA A 1 172 ? -3.536 -17.660 -25.266 1.00 94.19 172 ALA A C 1
ATOM 1407 O O . ALA A 1 172 ? -3.956 -17.364 -26.386 1.00 94.19 172 ALA A O 1
ATOM 1408 N N . ASN A 1 173 ? -2.829 -16.798 -24.535 1.00 91.44 173 ASN A N 1
ATOM 1409 C CA . ASN A 1 173 ? -2.501 -15.404 -24.854 1.00 91.44 173 ASN A CA 1
ATOM 1410 C C . ASN A 1 173 ? -3.687 -14.436 -24.942 1.00 91.44 173 ASN A C 1
ATOM 1412 O O . ASN A 1 173 ? -3.475 -13.231 -25.119 1.00 91.44 173 ASN A O 1
ATOM 1416 N N . LEU A 1 174 ? -4.920 -14.910 -24.758 1.00 91.00 174 LEU A N 1
ATOM 1417 C CA . LEU A 1 174 ? -6.067 -14.028 -24.620 1.00 91.00 174 LEU A CA 1
ATOM 1418 C C . LEU A 1 174 ? -6.028 -13.355 -23.240 1.00 91.00 174 LEU A C 1
ATOM 1420 O O . LEU A 1 174 ? -5.779 -14.017 -22.230 1.00 91.00 174 LEU A O 1
ATOM 1424 N N . SER A 1 175 ? -6.298 -12.048 -23.190 1.00 86.44 175 SER A N 1
ATOM 1425 C CA . SER A 1 175 ? -6.415 -11.291 -21.939 1.00 86.44 175 SER A CA 1
ATOM 1426 C C . SER A 1 175 ? -7.866 -11.229 -21.466 1.00 86.44 175 SER A C 1
ATOM 1428 O O . SER A 1 175 ? -8.731 -10.695 -22.157 1.00 86.44 175 SER A O 1
ATOM 1430 N N . GLN A 1 176 ? -8.130 -11.736 -20.265 1.00 83.38 176 GLN A N 1
ATOM 1431 C CA . GLN A 1 176 ? -9.424 -11.695 -19.595 1.00 83.38 176 GLN A CA 1
ATOM 1432 C C . GLN A 1 176 ? -9.451 -10.560 -18.581 1.00 83.38 176 GLN A C 1
ATOM 1434 O O . GLN A 1 176 ? -8.495 -10.322 -17.840 1.00 83.38 176 GLN A O 1
ATOM 1439 N N . LYS A 1 177 ? -10.591 -9.877 -18.523 1.00 82.56 177 LYS A N 1
ATOM 1440 C CA . LYS A 1 177 ? -10.852 -8.790 -17.587 1.00 82.56 177 LYS A CA 1
ATOM 1441 C C . LYS A 1 177 ? -11.894 -9.246 -16.568 1.00 82.56 177 LYS A C 1
ATOM 1443 O O . LYS A 1 177 ? -13.045 -9.475 -16.920 1.00 82.56 177 LYS A O 1
ATOM 1448 N N . PHE A 1 178 ? -11.489 -9.351 -15.311 1.00 80.94 178 PHE A N 1
ATOM 1449 C CA . PHE A 1 178 ? -12.343 -9.687 -14.178 1.00 80.94 178 PHE A CA 1
ATOM 1450 C C . PHE A 1 178 ? -12.797 -8.397 -13.495 1.00 80.94 178 PHE A C 1
ATOM 1452 O O . PHE A 1 178 ? -11.974 -7.652 -12.959 1.00 80.94 178 PHE A O 1
ATOM 1459 N N . VAL A 1 179 ? -14.098 -8.117 -13.525 1.00 78.69 179 VAL A N 1
ATOM 1460 C CA . VAL A 1 179 ? -14.672 -6.892 -12.954 1.00 78.69 179 VAL A CA 1
ATOM 1461 C C . VAL A 1 179 ? -14.955 -7.108 -11.466 1.00 78.69 179 VAL A C 1
ATOM 1463 O O . VAL A 1 179 ? -15.948 -7.736 -11.109 1.00 78.69 179 VAL A O 1
ATOM 1466 N N . ILE A 1 180 ? -14.100 -6.579 -10.584 1.00 73.62 180 ILE A N 1
ATOM 1467 C CA . ILE A 1 180 ? -14.257 -6.750 -9.126 1.00 73.62 180 ILE A CA 1
ATOM 1468 C C . ILE A 1 180 ? -15.526 -6.052 -8.628 1.00 73.62 180 ILE A C 1
ATOM 1470 O O . ILE A 1 180 ? -16.231 -6.596 -7.783 1.00 73.62 180 ILE A O 1
ATOM 1474 N N . GLY A 1 181 ? -15.856 -4.873 -9.170 1.00 62.09 181 GLY A N 1
ATOM 1475 C CA . GLY A 1 181 ? -17.018 -4.090 -8.726 1.00 62.09 181 GLY A CA 1
ATOM 1476 C C . GLY A 1 181 ? -18.361 -4.828 -8.844 1.00 62.09 181 GLY A C 1
ATOM 1477 O O . GLY A 1 181 ? -19.303 -4.501 -8.123 1.00 62.09 181 GLY A O 1
ATOM 1478 N N . CYS A 1 182 ? -18.433 -5.853 -9.699 1.00 57.62 182 CYS A N 1
ATOM 1479 C CA . CYS A 1 182 ? -19.609 -6.701 -9.891 1.00 57.62 182 CYS A CA 1
ATOM 1480 C C . CYS A 1 182 ? -19.688 -7.879 -8.905 1.00 57.62 182 CYS A C 1
ATOM 1482 O O . CYS A 1 182 ? -20.764 -8.441 -8.738 1.00 57.62 182 CYS A O 1
ATOM 1484 N N . ASN A 1 183 ? -18.611 -8.215 -8.185 1.00 56.44 183 ASN A N 1
ATOM 1485 C CA . ASN A 1 183 ? -18.619 -9.279 -7.166 1.00 56.44 183 ASN A CA 1
ATOM 1486 C C . ASN A 1 183 ? -19.428 -8.901 -5.906 1.00 56.44 183 ASN A C 1
ATOM 1488 O O . ASN A 1 183 ? -19.571 -9.702 -4.987 1.00 56.44 183 ASN A O 1
ATOM 1492 N N . ASN A 1 184 ? -19.957 -7.675 -5.863 1.00 55.75 184 ASN A N 1
ATOM 1493 C CA . ASN A 1 184 ? -20.881 -7.178 -4.843 1.00 55.75 184 ASN A CA 1
ATOM 1494 C C . ASN A 1 184 ? -22.349 -7.509 -5.116 1.00 55.75 184 ASN A C 1
ATOM 1496 O O . ASN A 1 184 ? -23.212 -7.146 -4.311 1.00 55.75 184 ASN A O 1
ATOM 1500 N N . LEU A 1 185 ? -22.628 -8.113 -6.270 1.00 49.50 185 LEU A N 1
ATOM 1501 C CA . LEU A 1 185 ? -23.948 -8.590 -6.639 1.00 49.50 185 LEU A CA 1
ATOM 1502 C C . LEU A 1 185 ? -24.183 -9.908 -5.902 1.00 49.50 185 LEU A C 1
ATOM 1504 O O . LEU A 1 185 ? -23.366 -10.826 -5.970 1.00 49.50 185 LEU A O 1
ATOM 1508 N N . ASP A 1 186 ? -25.279 -9.986 -5.154 1.00 49.97 186 ASP A N 1
ATOM 1509 C CA . ASP A 1 186 ? -25.732 -11.265 -4.626 1.00 49.97 186 ASP A CA 1
ATOM 1510 C C . ASP A 1 186 ? -26.222 -12.171 -5.776 1.00 49.97 186 ASP A C 1
ATOM 1512 O O . ASP A 1 186 ? -26.307 -11.768 -6.939 1.00 49.97 186 ASP A O 1
ATOM 1516 N N . HIS A 1 187 ? -26.570 -13.415 -5.450 1.00 49.31 187 HIS A N 1
ATOM 1517 C CA . HIS A 1 187 ? -27.134 -14.399 -6.382 1.00 49.31 187 HIS A CA 1
ATOM 1518 C C . HIS A 1 187 ? -28.426 -13.931 -7.084 1.00 49.31 187 HIS A C 1
ATOM 1520 O O . HIS A 1 187 ? -28.900 -14.616 -7.987 1.00 49.31 187 HIS A O 1
ATOM 1526 N N . THR A 1 188 ? -28.998 -12.784 -6.695 1.00 48.00 188 THR A N 1
ATOM 1527 C CA . THR A 1 188 ? -30.182 -12.189 -7.327 1.00 48.00 188 THR A CA 1
ATOM 1528 C C . THR A 1 188 ? -29.845 -11.073 -8.318 1.00 48.00 188 THR A C 1
ATOM 1530 O O . THR A 1 188 ? -30.748 -10.495 -8.919 1.00 48.00 188 THR A O 1
ATOM 1533 N N . GLY A 1 189 ? -28.558 -10.756 -8.521 1.00 42.78 189 GLY A N 1
ATOM 1534 C CA . GLY A 1 189 ? -28.131 -9.686 -9.427 1.00 42.78 189 GLY A CA 1
ATOM 1535 C C . GLY A 1 189 ? -28.552 -8.292 -8.956 1.00 42.78 189 GLY A C 1
ATOM 1536 O O . GLY A 1 189 ? -28.389 -7.316 -9.691 1.00 42.78 189 GLY A O 1
ATOM 1537 N N . MET A 1 190 ? -29.080 -8.174 -7.736 1.00 39.00 190 MET A N 1
ATOM 1538 C CA . MET A 1 190 ? -29.408 -6.894 -7.141 1.00 39.00 190 MET A CA 1
ATOM 1539 C C . MET A 1 190 ? -28.185 -6.370 -6.401 1.00 39.00 190 MET A C 1
ATOM 1541 O O . MET A 1 190 ? -27.526 -7.064 -5.627 1.00 39.00 190 MET A O 1
ATOM 1545 N N . ILE A 1 191 ? -27.885 -5.094 -6.632 1.00 45.06 191 ILE A N 1
ATOM 1546 C CA . ILE A 1 191 ? -27.002 -4.323 -5.766 1.00 45.06 191 ILE A CA 1
ATOM 1547 C C . ILE A 1 191 ? -27.662 -4.368 -4.390 1.00 45.06 191 ILE A C 1
ATOM 1549 O O . ILE A 1 191 ? -28.597 -3.607 -4.133 1.00 45.06 191 ILE A O 1
ATOM 1553 N N . THR A 1 192 ? -27.224 -5.272 -3.509 1.00 45.94 192 THR A N 1
ATOM 1554 C CA . THR A 1 192 ? -27.576 -5.187 -2.091 1.00 45.94 192 THR A CA 1
ATOM 1555 C C . THR A 1 192 ? -27.288 -3.741 -1.698 1.00 45.94 192 THR A C 1
ATOM 1557 O O . THR A 1 192 ? -26.132 -3.321 -1.797 1.00 45.94 192 THR A O 1
ATOM 1560 N N . ARG A 1 193 ? -28.343 -2.960 -1.393 1.00 46.12 193 ARG A N 1
ATOM 1561 C CA . ARG A 1 193 ? -28.299 -1.512 -1.098 1.00 46.12 193 ARG A CA 1
ATOM 1562 C C . ARG A 1 193 ? -26.959 -1.150 -0.473 1.00 46.12 193 ARG A C 1
ATOM 1564 O O . ARG A 1 193 ? -26.626 -1.789 0.521 1.00 46.12 193 ARG A O 1
ATOM 1571 N N . ALA A 1 194 ? -26.250 -0.159 -1.024 1.00 56.62 194 ALA A N 1
ATOM 1572 C CA . ALA A 1 194 ? -24.927 0.333 -0.612 1.00 56.62 194 ALA A CA 1
ATOM 1573 C C . ALA A 1 194 ? -24.837 0.677 0.893 1.00 56.62 194 ALA A C 1
ATOM 1575 O O . ALA A 1 194 ? -24.790 1.835 1.307 1.00 56.62 194 ALA A O 1
ATOM 1576 N N . THR A 1 195 ? -24.850 -0.356 1.723 1.00 59.06 195 THR A N 1
ATOM 1577 C CA . THR A 1 195 ? -24.990 -0.288 3.169 1.00 59.06 195 THR A CA 1
ATOM 1578 C C . THR A 1 195 ? -23.746 -0.910 3.746 1.00 59.06 195 THR A C 1
ATOM 1580 O O . THR A 1 195 ? -23.376 -2.024 3.380 1.00 59.06 195 THR A O 1
ATOM 1583 N N . LEU A 1 196 ? -23.098 -0.178 4.643 1.00 63.62 196 LEU A N 1
ATOM 1584 C CA . LEU A 1 196 ? -21.944 -0.674 5.366 1.00 63.62 196 LEU A CA 1
ATOM 1585 C C . LEU A 1 196 ? -22.422 -1.780 6.321 1.00 63.62 196 LEU A C 1
ATOM 1587 O O . LEU A 1 196 ? -23.125 -1.503 7.298 1.00 63.62 196 LEU A O 1
ATOM 1591 N N . THR A 1 197 ? -22.037 -3.031 6.058 1.00 76.06 197 THR A N 1
ATOM 1592 C CA . THR A 1 197 ? -22.387 -4.199 6.884 1.00 76.06 197 THR A CA 1
ATOM 1593 C C . THR A 1 197 ? -21.164 -4.932 7.463 1.00 76.06 197 THR A C 1
ATOM 1595 O O . THR A 1 197 ? -20.992 -6.126 7.221 1.00 76.06 197 THR A O 1
ATOM 1598 N N . PRO A 1 198 ? -20.332 -4.286 8.311 1.00 67.31 198 PRO A N 1
ATOM 1599 C CA . PRO A 1 198 ? -19.097 -4.893 8.815 1.00 67.31 198 PRO A CA 1
ATOM 1600 C C . PRO A 1 198 ? -19.374 -6.132 9.674 1.00 67.31 198 PRO A C 1
ATOM 1602 O O . PRO A 1 198 ? -18.595 -7.075 9.671 1.00 67.31 198 PRO A O 1
ATOM 1605 N N . ASP A 1 199 ? -20.527 -6.184 10.351 1.00 75.06 199 ASP A N 1
ATOM 1606 C CA . ASP A 1 199 ? -20.922 -7.328 11.185 1.00 75.06 199 ASP A CA 1
ATOM 1607 C C . ASP A 1 199 ? -21.095 -8.634 10.385 1.00 75.06 199 ASP A C 1
ATOM 1609 O O . ASP A 1 199 ? -21.016 -9.715 10.965 1.00 75.06 199 ASP A O 1
ATOM 1613 N N . LYS A 1 200 ? -21.317 -8.554 9.061 1.00 62.31 200 LYS A N 1
ATOM 1614 C CA . LYS A 1 200 ? -21.313 -9.731 8.177 1.00 62.31 200 LYS A CA 1
ATOM 1615 C C . LYS A 1 200 ? -19.889 -10.185 7.857 1.00 62.31 200 LYS A C 1
ATOM 1617 O O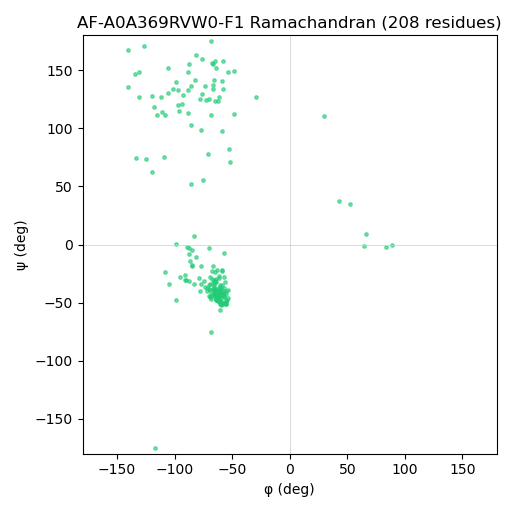 . LYS A 1 200 ? -19.631 -11.383 7.859 1.00 62.31 200 LYS A O 1
ATOM 1622 N N . ALA A 1 201 ? -18.970 -9.245 7.635 1.00 52.06 201 ALA A N 1
ATOM 1623 C CA . ALA A 1 201 ? -17.566 -9.544 7.361 1.00 52.06 201 ALA A CA 1
ATOM 1624 C C . ALA A 1 201 ? -16.857 -10.181 8.572 1.00 52.06 201 ALA A C 1
ATOM 1626 O O . ALA A 1 201 ? -15.995 -11.032 8.383 1.00 52.06 201 ALA A O 1
ATOM 1627 N N . VAL A 1 202 ? -17.275 -9.854 9.804 1.00 42.34 202 VAL A N 1
ATOM 1628 C CA . VAL A 1 202 ? -16.773 -10.498 11.038 1.00 42.34 202 VAL A CA 1
ATOM 1629 C C . VAL A 1 202 ? -17.136 -11.991 11.113 1.00 42.34 202 VAL A C 1
ATOM 1631 O O . VAL A 1 202 ? -16.434 -12.748 11.771 1.00 42.34 202 VAL A O 1
ATOM 1634 N N . LYS A 1 203 ? -18.192 -12.451 10.421 1.00 36.12 203 LYS A N 1
ATOM 1635 C CA . LYS A 1 203 ? -18.544 -13.883 10.349 1.00 36.12 203 LYS A CA 1
ATOM 1636 C C . LYS A 1 203 ? -17.730 -14.673 9.324 1.00 36.12 203 LYS A C 1
ATOM 1638 O O . LYS A 1 203 ? -17.784 -15.896 9.356 1.00 36.12 203 LYS A O 1
ATOM 1643 N N . ILE A 1 204 ? -16.965 -14.014 8.451 1.00 35.19 204 ILE A N 1
ATOM 1644 C CA . ILE A 1 204 ? -16.030 -14.685 7.536 1.00 35.19 204 ILE A CA 1
ATOM 1645 C C . ILE A 1 204 ? -14.699 -14.889 8.276 1.00 35.19 204 ILE A C 1
ATOM 1647 O O . ILE A 1 204 ? -13.629 -14.482 7.827 1.00 35.19 204 ILE A O 1
ATOM 1651 N N . THR A 1 205 ? -14.772 -15.483 9.464 1.00 26.89 205 THR A N 1
ATOM 1652 C CA . THR A 1 205 ? -13.633 -16.199 10.030 1.00 26.89 205 THR A CA 1
ATOM 1653 C C . THR A 1 205 ? -13.581 -17.515 9.274 1.00 26.89 205 THR A C 1
ATOM 1655 O O . THR A 1 205 ? -14.611 -18.156 9.095 1.00 26.89 205 THR A O 1
ATOM 1658 N N . LEU A 1 206 ? -12.406 -17.855 8.759 1.00 32.12 206 LEU A N 1
ATOM 1659 C CA . LEU A 1 206 ? -12.107 -19.010 7.916 1.00 32.12 206 LEU A CA 1
ATOM 1660 C C . LEU A 1 206 ? -12.585 -20.326 8.561 1.00 32.12 206 LEU A C 1
ATOM 1662 O O . LEU A 1 206 ? -11.802 -21.032 9.183 1.00 32.12 206 LEU A O 1
ATOM 1666 N N . THR A 1 207 ? -13.863 -20.670 8.429 1.00 24.69 207 THR A N 1
ATOM 1667 C CA . THR A 1 207 ? -14.334 -22.031 8.669 1.00 24.69 207 THR A CA 1
ATOM 1668 C C . THR A 1 207 ? -13.936 -22.841 7.448 1.00 24.69 207 THR A C 1
ATOM 1670 O O . THR A 1 207 ? -14.539 -22.691 6.388 1.00 24.69 207 THR A O 1
ATOM 1673 N N . GLU A 1 208 ? -12.821 -23.549 7.615 1.00 29.27 208 GLU A N 1
ATOM 1674 C CA . GLU A 1 208 ? -12.427 -24.810 6.982 1.00 29.27 208 GLU A CA 1
ATOM 1675 C C . GLU A 1 208 ? -12.977 -25.045 5.568 1.00 29.27 208 GLU A C 1
ATOM 1677 O O . GLU A 1 208 ? -14.163 -25.297 5.352 1.00 29.27 208 GLU A O 1
ATOM 1682 N N . ARG A 1 209 ? -12.068 -24.994 4.585 1.00 26.03 209 ARG A N 1
ATOM 1683 C CA . ARG A 1 209 ? -12.328 -25.583 3.269 1.00 26.03 209 ARG A CA 1
ATOM 1684 C C . ARG A 1 209 ? -12.635 -27.079 3.461 1.00 26.03 209 ARG A C 1
ATOM 1686 O O . ARG A 1 209 ? -11.875 -27.714 4.194 1.00 26.03 209 ARG A O 1
ATOM 1693 N N . PRO A 1 210 ? -13.688 -27.619 2.823 1.00 33.22 210 PRO A N 1
ATOM 1694 C CA . PRO A 1 210 ? -13.875 -29.062 2.709 1.00 33.22 210 PRO A CA 1
ATOM 1695 C C . PRO A 1 210 ? -12.751 -29.714 1.893 1.00 33.22 210 PRO A C 1
ATOM 1697 O O . PRO A 1 210 ? -12.133 -29.008 1.056 1.00 33.22 210 PRO A O 1
#

Nearest PDB structures (foldseek):
  3na0-assembly1_A  TM=8.489E-01  e=1.398E-07  Homo sapiens
  5veu-assembly11_K  TM=8.113E-01  e=3.381E-07  Homo sapiens
  4k9w-assembly2_B  TM=7.966E-01  e=5.985E-07  Homo sapiens
  4d78-assembly1_A  TM=7.935E-01  e=1.175E-06  Homo sapiens
  7sv2-assembly4_D  TM=8.440E-01  e=4.534E-06  Homo sapiens

Sequence (210 aa):
MMEMTSPLFMLPPYYKYLKTKYWKRFCSQWDTMFEIGMEIIRERQEELKSL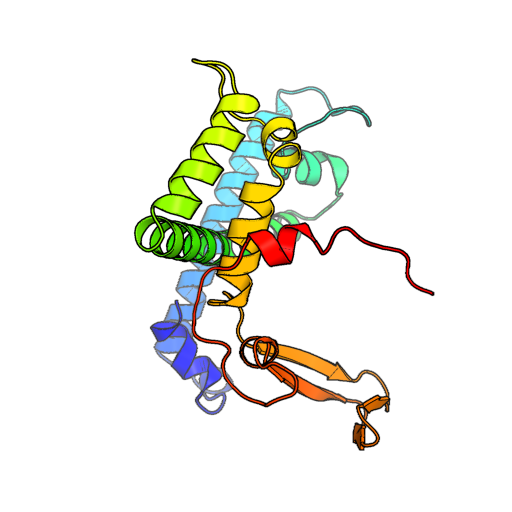PALKEDDKVDFLTDIIQRSNLSDERLNTTLIELMLGASDTTANTITWTLILLSKYPGKQKKLHKEIKSILKDGEDPDSETVHNAPYLSACIKEAMRLYPVIFNLIRQAKEDVVILGYQVPANLSQKFVIGCNNLDHTGMITRATLTPDKAVKITLTERP

pLDDT: mean 83.11, std 16.34, range [24.69, 97.12]

Radius of gyration: 22.81 Å; Cα contacts (8 Å, |Δi|>4): 160; chains: 1; bounding box: 59×45×61 Å

Secondary structure (DSSP, 8-state):
-HHHHHHHHHS-SGGGTS--HHHHHHHHHHHHHHHHHHHHHHHHHHHHTTSPPPPTT----HHHHHHHHS---HHHHHHHHHHHHHHHHHHHHHHHHHHHHHHHH-HHHHHHHHHHHHHHSPTTPPP-HHHHHT-HHHHHHHHHHHHHS-S--EEEEE-SS-EEETTEEE-TTPEEEEEGGGGGB-TT--B--S---HHHHTT-S-----